Protein AF-A0A965M3B1-F1 (afdb_monomer_lite)

Radius of gyration: 18.96 Å; chains: 1; bounding box: 44×65×44 Å

Structure (mmCIF, N/CA/C/O backbone):
data_AF-A0A965M3B1-F1
#
_entry.id   AF-A0A965M3B1-F1
#
loop_
_atom_site.group_PDB
_atom_site.id
_atom_site.type_symbol
_atom_site.label_atom_id
_atom_site.label_alt_id
_atom_site.label_comp_id
_atom_site.label_asym_id
_atom_site.label_entity_id
_atom_site.label_seq_id
_atom_site.pdbx_PDB_ins_code
_atom_site.Cartn_x
_atom_site.Cartn_y
_atom_site.Cartn_z
_atom_site.occupancy
_atom_site.B_iso_or_equiv
_atom_site.auth_seq_id
_atom_site.auth_comp_id
_atom_site.auth_asym_id
_atom_site.auth_atom_id
_atom_site.pdbx_PDB_model_num
ATOM 1 N N . MET A 1 1 ? -18.177 -18.309 -3.357 1.00 73.00 1 MET A N 1
ATOM 2 C CA . MET A 1 1 ? -17.682 -17.399 -2.299 1.00 73.00 1 MET A CA 1
ATOM 3 C C . MET A 1 1 ? -17.137 -16.142 -2.959 1.00 73.00 1 MET A C 1
ATOM 5 O O . MET A 1 1 ? -16.632 -16.246 -4.071 1.00 73.00 1 MET A O 1
ATOM 9 N N . LYS A 1 2 ? -17.291 -14.975 -2.323 1.00 89.12 2 LYS A N 1
ATOM 10 C CA . LYS A 1 2 ? -16.741 -13.702 -2.815 1.00 89.12 2 LYS A CA 1
ATOM 11 C C . LYS A 1 2 ? -15.208 -13.755 -2.730 1.00 89.12 2 LYS A C 1
ATOM 13 O O . LYS A 1 2 ? -14.697 -14.238 -1.721 1.00 89.12 2 LYS A O 1
ATOM 18 N N . LYS A 1 3 ? -14.490 -13.307 -3.767 1.00 97.69 3 LYS A N 1
ATOM 19 C CA . LYS A 1 3 ? -13.018 -13.241 -3.725 1.00 97.69 3 LYS A CA 1
ATOM 20 C C . LYS A 1 3 ? -12.565 -12.195 -2.707 1.00 97.69 3 LYS A C 1
ATOM 22 O O . LYS A 1 3 ? -13.229 -11.167 -2.564 1.00 97.69 3 LYS A O 1
ATOM 27 N N . ARG A 1 4 ? -11.456 -12.454 -2.016 1.00 98.44 4 ARG A N 1
ATOM 28 C CA . ARG A 1 4 ? -10.913 -11.601 -0.948 1.00 98.44 4 ARG A CA 1
ATOM 29 C C . ARG A 1 4 ? -9.575 -10.997 -1.353 1.00 98.44 4 ARG A C 1
ATOM 31 O O . ARG A 1 4 ? -8.682 -11.719 -1.797 1.00 98.44 4 ARG A O 1
ATOM 38 N N . ALA A 1 5 ? -9.433 -9.690 -1.162 1.00 98.56 5 ALA A N 1
ATOM 39 C CA . ALA A 1 5 ? -8.190 -8.969 -1.392 1.00 98.56 5 ALA A CA 1
ATOM 40 C C . ALA A 1 5 ? -7.783 -8.133 -0.176 1.00 98.56 5 ALA A C 1
ATOM 42 O O . ALA A 1 5 ? -8.601 -7.425 0.403 1.00 98.56 5 ALA A O 1
ATOM 43 N N . VAL A 1 6 ? -6.500 -8.161 0.166 1.00 98.75 6 VAL A N 1
ATOM 44 C CA . VAL A 1 6 ? -5.874 -7.169 1.046 1.00 98.75 6 VAL A CA 1
ATOM 45 C C . VAL A 1 6 ? -5.111 -6.178 0.168 1.00 98.75 6 VAL A C 1
ATOM 47 O O . VAL A 1 6 ? -4.399 -6.592 -0.746 1.00 98.75 6 VAL A O 1
ATOM 50 N N . VAL A 1 7 ? -5.248 -4.877 0.408 1.00 98.69 7 VAL A 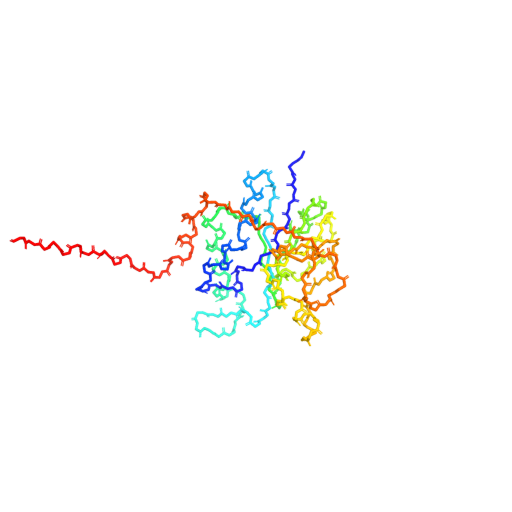N 1
ATOM 51 C CA . VAL A 1 7 ? -4.584 -3.840 -0.396 1.00 98.69 7 VAL A CA 1
ATOM 52 C C . VAL A 1 7 ? -3.785 -2.922 0.521 1.00 98.69 7 VAL A C 1
ATOM 54 O O . VAL A 1 7 ? -4.352 -2.165 1.304 1.00 98.69 7 VAL A O 1
ATOM 57 N N . GLY A 1 8 ? -2.461 -3.016 0.417 1.00 98.25 8 GLY A N 1
ATOM 58 C CA . GLY A 1 8 ? -1.500 -2.115 1.037 1.00 98.25 8 GLY A CA 1
ATOM 59 C C . GLY A 1 8 ? -1.491 -0.768 0.328 1.00 98.25 8 GLY A C 1
ATOM 60 O O . GLY A 1 8 ? -1.172 -0.723 -0.857 1.00 98.25 8 GLY A O 1
ATOM 61 N N . VAL A 1 9 ? -1.832 0.306 1.035 1.00 97.81 9 VAL A N 1
ATOM 62 C CA . VAL A 1 9 ? -1.962 1.669 0.498 1.00 97.81 9 VAL A CA 1
ATOM 63 C C . VAL A 1 9 ? -1.038 2.652 1.221 1.00 97.81 9 VAL A C 1
ATOM 65 O O . VAL A 1 9 ? -0.594 2.369 2.329 1.00 97.81 9 VAL A O 1
ATOM 68 N N . GLY A 1 10 ? -0.758 3.799 0.597 1.00 96.44 10 GLY A N 1
ATOM 69 C CA . GLY A 1 10 ? -0.057 4.933 1.205 1.00 96.44 10 GLY A CA 1
ATOM 70 C C . GLY A 1 10 ? -0.959 6.165 1.255 1.00 96.44 10 GLY A C 1
ATOM 71 O O . GLY A 1 10 ? -0.865 7.029 0.387 1.00 96.44 10 GLY A O 1
ATOM 72 N N . LEU A 1 11 ? -1.879 6.226 2.217 1.00 95.50 11 LEU A N 1
ATOM 73 C CA . LEU A 1 11 ? -2.864 7.300 2.381 1.00 95.50 11 LEU A CA 1
ATOM 74 C C . LEU A 1 11 ? -2.602 8.100 3.657 1.00 95.50 11 LEU A C 1
ATOM 76 O O . LEU A 1 11 ? -2.417 9.312 3.604 1.00 95.50 11 LEU A O 1
ATOM 80 N N . ALA A 1 12 ? -2.566 7.424 4.804 1.00 96.38 12 ALA A N 1
ATOM 81 C CA . ALA A 1 12 ? -2.365 8.038 6.108 1.00 96.38 12 ALA A CA 1
ATOM 82 C C . ALA A 1 12 ? -0.978 8.680 6.243 1.00 96.38 12 ALA A C 1
ATOM 84 O O . ALA A 1 12 ? -0.850 9.681 6.943 1.00 96.38 12 ALA A O 1
ATOM 85 N N . GLY A 1 13 ? 0.046 8.147 5.566 1.00 95.44 13 GLY A N 1
ATOM 86 C CA . GLY A 1 13 ? 1.401 8.711 5.542 1.00 95.44 13 GLY A CA 1
ATOM 87 C C . GLY A 1 13 ? 1.510 10.048 4.801 1.00 95.44 13 GLY A C 1
ATOM 88 O O . GLY A 1 13 ? 2.480 10.776 4.996 1.00 95.44 13 GLY A O 1
ATOM 89 N N . PHE A 1 14 ? 0.498 10.411 4.006 1.00 93.00 14 PHE A N 1
ATOM 90 C CA . PHE A 1 14 ? 0.448 11.661 3.245 1.00 93.00 14 PHE A CA 1
ATOM 91 C C . PHE A 1 14 ? -0.863 12.422 3.520 1.00 93.00 14 PHE A C 1
ATOM 93 O O . PHE A 1 14 ? -1.700 12.568 2.628 1.00 93.00 14 PHE A O 1
ATOM 100 N N . PRO A 1 15 ? -1.076 12.912 4.756 1.00 90.81 15 PRO A N 1
ATOM 101 C CA . PRO A 1 15 ? -2.369 13.452 5.183 1.00 90.81 15 PRO A CA 1
ATOM 102 C C . PRO A 1 15 ? -2.719 14.818 4.567 1.00 90.81 15 PRO A C 1
ATOM 104 O O . PRO A 1 15 ? -3.879 15.237 4.612 1.00 90.81 15 PRO A O 1
ATOM 107 N N . GLU A 1 16 ? -1.740 15.514 3.984 1.00 87.94 16 GLU A N 1
ATOM 108 C CA . GLU A 1 16 ? -1.870 16.879 3.473 1.00 87.94 16 GLU A CA 1
ATOM 109 C C . GLU A 1 16 ? -1.403 16.989 2.019 1.00 87.94 16 GLU A C 1
ATOM 111 O O . GLU A 1 16 ? -0.414 16.378 1.623 1.00 87.94 16 GLU A O 1
ATOM 116 N N . ASN A 1 17 ? -2.102 17.803 1.218 1.00 87.19 17 ASN A N 1
ATOM 117 C CA . ASN A 1 17 ? -1.729 18.162 -0.162 1.00 87.19 17 ASN A CA 1
ATOM 118 C C . ASN A 1 17 ? -1.425 16.975 -1.102 1.00 87.19 17 ASN A C 1
ATOM 120 O O . ASN A 1 17 ? -0.742 17.128 -2.113 1.00 87.19 17 ASN A O 1
ATOM 124 N N . ALA A 1 18 ? -1.981 15.799 -0.810 1.00 88.88 18 ALA A N 1
ATOM 125 C CA . ALA A 1 18 ? -1.622 14.539 -1.452 1.00 88.88 18 ALA A CA 1
ATOM 126 C C . ALA A 1 18 ? -2.700 14.005 -2.409 1.00 88.88 18 ALA A C 1
ATOM 128 O O . ALA A 1 18 ? -2.785 12.803 -2.628 1.00 88.88 18 ALA A O 1
ATOM 129 N N . ALA A 1 19 ? -3.531 14.869 -3.001 1.00 87.12 19 ALA A N 1
ATOM 130 C CA . ALA A 1 19 ? -4.707 14.443 -3.772 1.00 87.12 19 ALA A CA 1
ATOM 131 C C . ALA A 1 19 ? -4.386 13.435 -4.895 1.00 87.12 19 ALA A C 1
ATOM 133 O O . ALA A 1 19 ? -5.087 12.437 -5.058 1.00 87.12 19 ALA A O 1
ATOM 134 N N . GLY A 1 20 ? -3.305 13.677 -5.647 1.00 88.44 20 GLY A N 1
ATOM 135 C CA . GLY A 1 20 ? -2.849 12.765 -6.700 1.00 88.44 20 GLY A CA 1
ATOM 136 C C . GLY A 1 20 ? -2.358 11.426 -6.149 1.00 88.44 20 GLY A C 1
ATOM 137 O O . GLY A 1 20 ? -2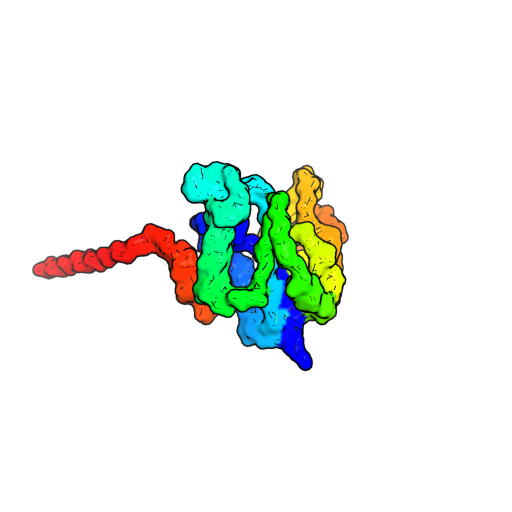.710 10.380 -6.688 1.00 88.44 20 GLY A O 1
ATOM 138 N N . ASN A 1 21 ? -1.620 11.460 -5.037 1.00 91.62 21 ASN A N 1
ATOM 139 C CA . ASN A 1 21 ? -1.162 10.267 -4.332 1.00 91.62 21 ASN A CA 1
ATOM 140 C C . ASN A 1 21 ? -2.358 9.453 -3.819 1.00 91.62 21 ASN A C 1
ATOM 142 O O . ASN A 1 21 ? -2.525 8.301 -4.208 1.00 91.62 21 ASN A O 1
ATOM 146 N N . SER A 1 22 ? -3.261 10.070 -3.047 1.00 91.19 22 SER A N 1
ATOM 147 C CA . SER A 1 22 ? -4.469 9.410 -2.543 1.00 91.19 22 SER A CA 1
ATOM 148 C C . SER A 1 22 ? -5.249 8.734 -3.669 1.00 91.19 22 SER A C 1
ATOM 150 O O . SER A 1 22 ? -5.724 7.610 -3.505 1.00 91.19 22 SER A O 1
ATOM 152 N N . TRP A 1 23 ? -5.329 9.381 -4.837 1.00 89.75 23 TRP A N 1
ATOM 153 C CA . TRP A 1 23 ? -6.015 8.814 -5.987 1.00 89.75 23 TRP A CA 1
ATOM 154 C C . TRP A 1 23 ? -5.293 7.628 -6.624 1.00 89.75 23 TRP A C 1
ATOM 156 O O . TRP A 1 23 ? -5.935 6.632 -6.960 1.00 89.75 23 TRP A O 1
ATOM 166 N N . ALA A 1 24 ? -3.971 7.695 -6.767 1.00 93.31 24 ALA A N 1
ATOM 167 C CA . ALA A 1 24 ? -3.179 6.596 -7.310 1.00 93.31 24 ALA A CA 1
ATOM 168 C C . ALA A 1 24 ? -3.349 5.303 -6.491 1.00 93.31 24 ALA A C 1
ATOM 170 O O . ALA A 1 24 ? -3.457 4.222 -7.070 1.00 93.31 24 ALA A O 1
ATOM 171 N N . PHE A 1 25 ? -3.448 5.413 -5.162 1.00 95.56 25 PHE A N 1
ATOM 172 C CA . PHE A 1 25 ? -3.634 4.265 -4.271 1.00 95.56 25 PHE A CA 1
ATOM 173 C C . PHE A 1 25 ? -5.089 3.788 -4.192 1.00 95.56 25 PHE A C 1
ATOM 175 O O . PHE A 1 25 ? -5.353 2.590 -4.320 1.00 95.56 25 PHE A O 1
ATOM 182 N N . 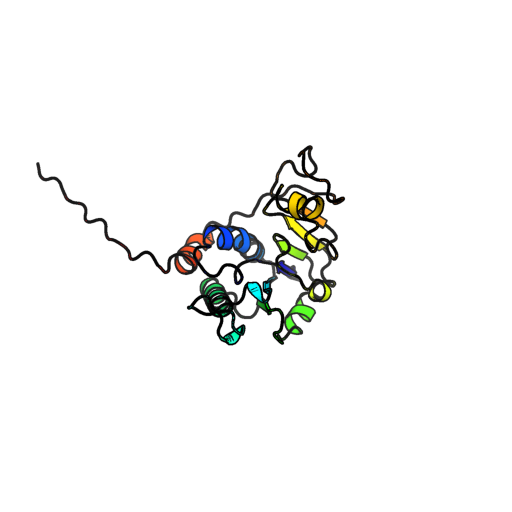LEU A 1 26 ? -6.052 4.699 -4.004 1.00 93.12 26 LEU A N 1
ATOM 183 C CA . LEU A 1 26 ? -7.439 4.315 -3.715 1.00 93.12 26 LEU A CA 1
ATOM 184 C C . LEU A 1 26 ? -8.127 3.550 -4.842 1.00 93.12 26 LEU A C 1
ATOM 186 O O . LEU A 1 26 ? -8.955 2.680 -4.569 1.00 93.12 26 LEU A O 1
ATOM 190 N N . GLN A 1 27 ? -7.777 3.834 -6.095 1.00 93.75 27 GLN A N 1
ATOM 191 C CA . GLN A 1 27 ? -8.406 3.193 -7.251 1.00 93.75 27 GLN A CA 1
ATOM 192 C C . GLN A 1 27 ? -8.223 1.673 -7.268 1.00 93.75 27 GLN A C 1
ATOM 194 O O . GLN A 1 27 ? -9.087 0.959 -7.767 1.00 93.75 27 GLN A O 1
ATOM 199 N N . TRP A 1 28 ? -7.149 1.149 -6.677 1.00 96.75 28 TRP A N 1
ATOM 200 C CA . TRP A 1 28 ? -6.944 -0.297 -6.573 1.00 96.75 28 TRP A CA 1
ATOM 201 C C . TRP A 1 28 ? -7.967 -0.962 -5.658 1.00 96.75 28 TRP A C 1
ATOM 203 O O . TRP A 1 28 ? -8.564 -1.970 -6.031 1.00 96.75 28 TRP A O 1
ATOM 213 N N . GLY A 1 29 ? -8.201 -0.382 -4.479 1.00 96.06 29 GLY A N 1
ATOM 214 C CA . GLY A 1 29 ? -9.212 -0.877 -3.549 1.00 96.06 29 GLY A CA 1
ATOM 215 C C . GLY A 1 29 ? -10.626 -0.690 -4.096 1.00 96.06 29 GLY A C 1
ATOM 216 O O . GLY A 1 29 ? -11.398 -1.648 -4.142 1.00 96.06 29 GLY A O 1
ATOM 217 N N . LEU A 1 30 ? -10.942 0.527 -4.555 1.00 94.31 30 LEU A N 1
ATOM 218 C CA . LEU A 1 30 ? -12.252 0.888 -5.110 1.00 94.31 30 LEU A CA 1
ATOM 219 C C . LEU A 1 30 ? -12.605 0.018 -6.319 1.00 94.31 30 LEU A C 1
ATOM 221 O O . LEU A 1 30 ? -13.658 -0.610 -6.320 1.00 94.31 30 LEU A O 1
ATOM 225 N N . GLY A 1 31 ? -11.696 -0.114 -7.286 1.00 95.00 31 GLY A N 1
ATOM 226 C CA . GLY A 1 31 ? -11.926 -0.921 -8.482 1.00 95.00 31 GLY A CA 1
ATOM 227 C C . GLY A 1 31 ? -12.156 -2.400 -8.170 1.00 95.00 31 GLY A C 1
ATOM 228 O O . GLY A 1 31 ? -13.043 -3.019 -8.751 1.00 95.00 31 GLY A O 1
ATOM 229 N N . LEU A 1 32 ? -11.423 -2.977 -7.211 1.00 96.19 32 LEU A N 1
ATOM 230 C CA . LEU A 1 32 ? -11.682 -4.350 -6.761 1.00 96.19 32 LEU A CA 1
ATOM 231 C C . LEU A 1 32 ? -13.057 -4.481 -6.091 1.00 96.19 32 LEU A C 1
ATOM 233 O O . LEU A 1 32 ? -13.771 -5.455 -6.349 1.00 96.19 32 LEU A O 1
ATOM 237 N N . ARG A 1 33 ? -13.450 -3.506 -5.262 1.00 94.25 33 ARG A N 1
ATOM 238 C CA . ARG A 1 33 ? -14.777 -3.481 -4.631 1.00 94.25 33 ARG A CA 1
ATOM 239 C C . ARG A 1 33 ? -15.890 -3.387 -5.677 1.00 94.25 33 ARG A C 1
ATOM 241 O O . ARG A 1 33 ? -16.850 -4.150 -5.578 1.00 94.25 33 ARG A O 1
ATOM 248 N N . ASP A 1 34 ? -15.727 -2.542 -6.692 1.00 93.88 34 ASP A N 1
ATOM 249 C CA . ASP A 1 34 ? -16.680 -2.375 -7.798 1.00 93.88 34 ASP A CA 1
ATOM 250 C C . ASP A 1 34 ? -16.799 -3.654 -8.647 1.00 93.88 34 ASP A C 1
ATOM 252 O O . ASP A 1 34 ? -17.884 -4.015 -9.097 1.00 93.88 34 ASP A O 1
ATOM 256 N N . LEU A 1 35 ? -15.706 -4.415 -8.782 1.00 94.94 35 LEU A N 1
ATOM 257 C CA . LEU A 1 35 ? -15.695 -5.753 -9.390 1.00 94.94 35 LEU A CA 1
ATOM 258 C C . LEU A 1 35 ? -16.273 -6.854 -8.479 1.00 94.94 35 LEU A C 1
ATOM 260 O O . LEU A 1 35 ? -16.235 -8.035 -8.831 1.00 94.94 35 LEU A O 1
ATOM 264 N N . GLY A 1 36 ? -16.784 -6.501 -7.299 1.00 96.00 36 GLY A N 1
ATOM 265 C CA . GLY A 1 36 ? -17.426 -7.434 -6.382 1.00 96.00 36 GLY A CA 1
ATOM 266 C C . GLY A 1 36 ? -16.460 -8.245 -5.519 1.00 96.00 36 GLY A C 1
ATOM 267 O O . GLY A 1 36 ? -16.834 -9.328 -5.074 1.00 96.00 36 GLY A O 1
ATOM 268 N N . TRP A 1 37 ? -15.249 -7.756 -5.237 1.00 97.69 37 TRP A N 1
ATOM 269 C CA . TRP A 1 37 ? -14.351 -8.354 -4.236 1.00 97.69 37 TRP A CA 1
ATOM 270 C C . TRP A 1 37 ? -14.682 -7.867 -2.817 1.00 97.69 37 TRP A C 1
ATOM 272 O O . TRP A 1 37 ? -15.265 -6.797 -2.625 1.00 97.69 37 TRP A O 1
ATOM 282 N N . ASP A 1 38 ? -14.395 -8.687 -1.804 1.00 97.38 38 ASP A N 1
ATOM 283 C CA . ASP A 1 38 ? -14.284 -8.219 -0.416 1.00 97.38 38 ASP A CA 1
ATOM 284 C C . ASP A 1 38 ? -12.857 -7.710 -0.220 1.00 97.38 38 ASP A C 1
ATOM 286 O O . ASP A 1 38 ? -11.903 -8.425 -0.530 1.00 97.38 38 ASP A O 1
ATOM 290 N N . VAL A 1 39 ? -12.707 -6.464 0.217 1.00 98.12 39 VAL A N 1
ATOM 291 C CA . VAL A 1 39 ? -11.429 -5.753 0.158 1.00 98.12 39 VAL A CA 1
ATOM 292 C C . VAL A 1 39 ? -11.108 -5.149 1.514 1.00 98.12 39 VAL A C 1
ATOM 294 O O . VAL A 1 39 ? -11.894 -4.366 2.045 1.00 98.12 39 VAL A O 1
ATOM 297 N N . TRP A 1 40 ? -9.927 -5.470 2.036 1.00 98.44 40 TRP A N 1
ATOM 298 C CA . TRP A 1 40 ? -9.390 -4.906 3.269 1.00 98.44 40 TRP A CA 1
ATOM 299 C C . TRP A 1 40 ? -8.230 -3.958 2.966 1.00 98.44 40 TRP A C 1
ATOM 301 O O . TRP A 1 40 ? -7.234 -4.373 2.371 1.00 98.44 40 TRP A O 1
ATOM 311 N N . LEU A 1 41 ? -8.338 -2.693 3.374 1.00 98.50 41 LEU A N 1
ATOM 312 C CA . LEU A 1 41 ? -7.269 -1.705 3.193 1.00 98.50 41 LEU A CA 1
ATOM 313 C C . LEU A 1 41 ? -6.280 -1.764 4.356 1.00 98.50 41 LEU A C 1
ATOM 315 O O . LEU A 1 41 ? -6.681 -1.794 5.516 1.00 98.50 41 LEU A O 1
ATOM 319 N N . VAL A 1 42 ? -4.984 -1.761 4.069 1.00 98.44 42 VAL A N 1
ATOM 320 C CA . VAL A 1 42 ? -3.952 -1.762 5.109 1.00 98.44 42 VAL A CA 1
ATOM 321 C C . VAL A 1 42 ? -2.861 -0.749 4.818 1.00 98.44 42 VAL A C 1
ATOM 323 O O . VAL A 1 42 ? -2.498 -0.529 3.670 1.00 98.44 42 VAL A O 1
ATOM 326 N N . GLU A 1 43 ? -2.298 -0.156 5.860 1.00 98.19 43 GLU A N 1
ATOM 327 C CA . GLU A 1 43 ? -1.145 0.741 5.759 1.00 98.19 43 GLU A CA 1
ATOM 328 C C . GLU A 1 43 ? -0.261 0.583 6.999 1.00 98.19 43 GLU A C 1
ATOM 330 O O . GLU A 1 43 ? -0.727 0.161 8.059 1.00 98.19 43 GLU A O 1
ATOM 335 N N . SER A 1 44 ? 1.038 0.850 6.866 1.00 97.56 44 SER A N 1
ATOM 336 C CA . SER A 1 44 ? 1.987 0.827 7.981 1.00 97.56 44 SER A CA 1
ATOM 337 C C . SER A 1 44 ? 2.772 2.131 8.018 1.00 97.56 44 SER A C 1
ATOM 339 O O . SER A 1 44 ? 3.546 2.396 7.103 1.00 97.56 44 SER A O 1
ATOM 341 N N . LEU A 1 45 ? 2.600 2.905 9.087 1.00 97.88 45 LEU A N 1
ATOM 342 C CA . LEU A 1 45 ? 3.338 4.141 9.324 1.00 97.88 45 LEU A CA 1
ATOM 343 C C . LEU A 1 45 ? 4.623 3.868 10.103 1.00 97.88 45 LEU A C 1
ATOM 345 O O . LEU A 1 45 ? 4.627 3.142 11.099 1.00 97.88 45 LEU A O 1
ATOM 349 N N . GLN A 1 46 ? 5.706 4.493 9.668 1.00 95.50 46 GLN A N 1
ATOM 350 C CA . GLN A 1 46 ? 6.942 4.633 10.425 1.00 95.50 46 GLN A CA 1
ATOM 351 C C . GLN A 1 46 ? 6.804 5.776 11.422 1.00 95.50 46 GLN A C 1
ATOM 353 O O . GLN A 1 46 ? 6.107 6.759 11.171 1.00 95.50 46 GLN A O 1
ATOM 358 N N . LYS A 1 47 ? 7.560 5.720 12.519 1.00 95.19 47 LYS A N 1
ATOM 359 C CA . LYS A 1 47 ? 7.494 6.751 13.566 1.00 95.19 47 LYS A CA 1
ATOM 360 C C . LYS A 1 47 ? 7.743 8.173 13.040 1.00 95.19 47 LYS A C 1
ATOM 362 O O . LYS A 1 47 ? 7.138 9.127 13.515 1.00 95.19 47 LYS A O 1
ATOM 367 N N . LYS A 1 48 ? 8.616 8.317 12.036 1.00 94.62 48 LYS A N 1
ATOM 368 C CA . LYS A 1 48 ? 8.951 9.609 11.407 1.00 94.62 48 LYS A CA 1
ATOM 369 C C . LYS A 1 48 ? 7.808 10.222 10.585 1.00 94.62 48 LYS A C 1
ATOM 371 O O . LYS A 1 48 ? 7.891 11.389 10.226 1.00 94.62 48 LYS A O 1
ATOM 376 N N . GLU A 1 49 ? 6.794 9.432 10.242 1.00 95.75 49 GLU A N 1
ATOM 377 C CA . GLU A 1 49 ? 5.649 9.849 9.427 1.00 95.75 49 GLU A CA 1
ATOM 378 C C . GLU A 1 49 ? 4.478 10.326 10.295 1.00 95.75 49 GLU A C 1
ATOM 380 O O . GLU A 1 49 ? 3.483 10.791 9.752 1.00 95.75 49 GLU A O 1
ATOM 385 N N . ILE A 1 50 ? 4.582 10.219 11.626 1.00 97.50 50 ILE A N 1
ATOM 386 C CA . ILE A 1 50 ? 3.493 10.489 12.569 1.00 97.50 50 ILE A CA 1
ATOM 387 C C . ILE A 1 50 ? 3.713 11.844 13.235 1.00 97.50 50 ILE A C 1
ATOM 389 O O . ILE A 1 50 ? 4.65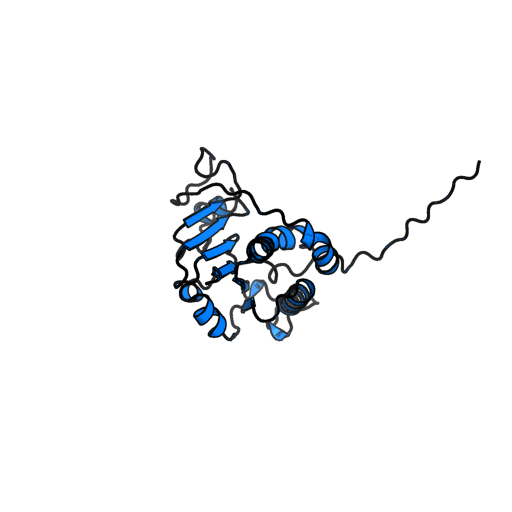3 12.027 14.012 1.00 97.50 50 ILE A O 1
ATOM 393 N N . PHE A 1 51 ? 2.826 12.796 12.952 1.00 97.06 51 PHE A N 1
ATOM 394 C CA . PHE A 1 51 ? 2.944 14.167 13.446 1.00 97.06 51 PHE A CA 1
ATOM 395 C C . PHE A 1 51 ? 1.592 14.774 13.825 1.00 97.06 51 PHE A C 1
ATOM 397 O O . PHE A 1 51 ? 0.535 14.368 13.342 1.00 97.06 51 PHE A O 1
ATOM 404 N N . ASN A 1 52 ? 1.633 15.745 14.735 1.00 96.88 52 ASN A N 1
ATOM 405 C CA . ASN A 1 52 ? 0.472 16.521 15.158 1.00 96.88 52 ASN A CA 1
ATOM 406 C C . ASN A 1 52 ? 0.213 17.688 14.172 1.00 96.88 52 ASN A C 1
ATOM 408 O O . ASN A 1 52 ? 1.020 17.922 13.269 1.00 96.88 52 ASN A O 1
ATOM 412 N N . PRO A 1 53 ? -0.867 18.477 14.339 1.00 95.19 53 PRO A N 1
ATOM 413 C CA . PRO A 1 53 ? -1.157 19.613 13.454 1.00 95.19 53 PRO A CA 1
ATOM 414 C C . PRO A 1 53 ? -0.092 20.722 13.434 1.00 95.19 53 PRO A C 1
ATOM 416 O O . PRO A 1 53 ? -0.088 21.549 12.530 1.00 95.19 53 PRO A O 1
ATOM 419 N N . ALA A 1 54 ? 0.802 20.764 14.427 1.00 95.69 54 ALA A N 1
ATOM 420 C CA . ALA A 1 54 ? 1.934 21.689 14.469 1.00 95.69 54 ALA A CA 1
ATOM 421 C C . ALA A 1 54 ? 3.192 21.126 13.773 1.00 95.69 54 ALA A C 1
ATOM 423 O O . ALA A 1 54 ? 4.247 21.757 13.819 1.00 95.69 54 ALA A O 1
ATOM 424 N N . GLY A 1 55 ? 3.106 19.940 13.156 1.00 94.62 55 GLY A N 1
ATOM 425 C CA . GLY A 1 55 ? 4.222 19.270 12.484 1.00 94.62 55 GLY A CA 1
ATOM 426 C C . GLY A 1 55 ? 5.228 18.615 13.436 1.00 94.62 55 GLY A C 1
ATOM 427 O O . GLY A 1 55 ? 6.343 18.299 13.026 1.00 94.62 55 GLY A O 1
ATOM 428 N N . GLN A 1 56 ? 4.873 18.426 14.710 1.00 96.69 56 GLN A N 1
ATOM 429 C CA . GLN A 1 56 ? 5.753 17.819 15.710 1.00 96.69 56 GLN A CA 1
ATOM 430 C C . GLN A 1 56 ? 5.490 16.310 15.824 1.00 96.69 56 GLN A C 1
ATOM 432 O O . GLN A 1 56 ? 4.324 15.908 15.763 1.00 96.69 56 GLN A O 1
ATOM 437 N N . PRO A 1 57 ? 6.524 15.473 16.049 1.00 96.94 57 PRO A N 1
ATOM 438 C CA . PRO A 1 57 ? 6.334 14.051 16.329 1.00 96.94 57 PRO A CA 1
ATOM 439 C C . PRO A 1 57 ? 5.380 13.826 17.511 1.00 96.94 57 PRO A C 1
ATOM 441 O O . PRO A 1 57 ? 5.502 14.498 18.535 1.00 96.94 57 PRO A O 1
ATOM 444 N N . CYS A 1 58 ? 4.452 12.878 17.385 1.00 97.00 58 CYS A N 1
ATOM 445 C CA . CYS A 1 58 ? 3.459 12.558 18.421 1.00 97.00 58 CYS A CA 1
ATOM 446 C C . CYS A 1 58 ? 3.057 11.072 18.385 1.00 97.00 58 CYS A C 1
ATOM 448 O O . CYS A 1 58 ? 3.553 10.319 17.545 1.00 97.00 58 CYS A O 1
ATOM 450 N N . GLY A 1 59 ? 2.185 10.647 19.305 1.00 96.88 59 GLY A N 1
ATOM 451 C CA . GLY A 1 59 ? 1.547 9.327 19.244 1.00 96.88 59 GLY A CA 1
ATOM 452 C C . GLY A 1 59 ? 0.454 9.271 18.173 1.00 96.88 59 GLY A C 1
ATOM 453 O O . GLY A 1 59 ? -0.107 10.298 17.781 1.00 96.88 59 GLY A O 1
ATOM 454 N N . LEU A 1 60 ? 0.103 8.071 17.705 1.00 97.69 60 LEU A N 1
ATOM 455 C CA . LEU A 1 60 ? -0.861 7.913 16.606 1.00 97.69 60 LEU A CA 1
ATOM 456 C C . LEU A 1 60 ? -2.233 8.525 16.932 1.00 97.69 60 LEU A C 1
ATOM 458 O O . LEU A 1 60 ? -2.873 9.097 16.048 1.00 97.69 60 LEU A O 1
ATOM 462 N N . SER A 1 61 ? -2.680 8.436 18.187 1.00 96.69 61 SER A N 1
ATOM 463 C CA . SER A 1 61 ? -3.979 8.960 18.635 1.00 96.69 61 SER A CA 1
ATOM 464 C C . SER A 1 61 ? -4.123 10.481 18.488 1.00 96.69 61 SER A C 1
ATOM 466 O O . SER A 1 61 ? -5.241 10.957 18.299 1.00 96.69 61 SER A O 1
ATOM 468 N N . GLU A 1 62 ? -3.015 11.224 18.532 1.00 96.56 62 GLU A N 1
ATOM 469 C CA . GLU A 1 62 ? -2.955 12.690 18.417 1.00 96.56 62 GLU A CA 1
ATOM 470 C C . GLU A 1 62 ? -2.591 13.158 16.996 1.00 96.56 62 GLU A C 1
ATOM 472 O O . GLU A 1 62 ? -2.570 14.358 16.709 1.00 96.56 62 GLU A O 1
ATOM 477 N N . SER A 1 63 ? -2.289 12.214 16.102 1.00 97.88 63 SER A N 1
ATOM 478 C CA . SER A 1 63 ? -1.719 12.507 14.790 1.00 97.88 63 SER A CA 1
ATOM 479 C C . SER A 1 63 ? -2.746 12.983 13.764 1.00 97.88 63 SER A C 1
ATOM 481 O O . SER A 1 63 ? -3.890 12.510 13.706 1.00 97.88 63 SER A O 1
ATOM 483 N N . VAL A 1 64 ? -2.303 13.858 12.857 1.00 97.19 64 VAL A N 1
ATOM 484 C CA . VAL A 1 64 ? -3.098 14.212 11.670 1.00 97.19 64 VAL A CA 1
ATOM 485 C C . VAL A 1 64 ? -3.266 13.017 10.730 1.00 97.19 64 VAL A C 1
ATOM 487 O O . VAL A 1 64 ? -4.266 12.938 10.020 1.00 97.19 64 VAL A O 1
ATOM 490 N N . ASN A 1 65 ? -2.343 12.052 10.768 1.00 97.44 65 ASN A N 1
ATOM 491 C CA . ASN A 1 65 ? -2.382 10.823 9.977 1.00 97.44 65 ASN A CA 1
ATOM 492 C C . ASN A 1 65 ? -3.618 9.976 10.307 1.00 97.44 65 ASN A C 1
ATOM 494 O O . ASN A 1 65 ? -4.377 9.605 9.409 1.00 97.44 65 ASN A O 1
ATOM 498 N N . LEU A 1 66 ? -3.865 9.706 11.597 1.00 97.31 66 LEU A N 1
ATOM 499 C CA . LEU A 1 66 ? -5.033 8.933 12.027 1.00 97.31 66 LEU A CA 1
ATOM 500 C C . LEU A 1 66 ? -6.339 9.686 11.746 1.00 97.31 66 LEU A C 1
ATOM 502 O O . LEU A 1 66 ? -7.324 9.075 11.321 1.00 97.31 66 LEU A O 1
ATOM 506 N N . ALA A 1 67 ? -6.356 11.004 11.970 1.00 96.12 67 ALA A N 1
ATOM 507 C CA . ALA A 1 67 ? -7.514 11.840 11.666 1.00 96.12 67 ALA A CA 1
ATOM 508 C C . ALA A 1 67 ? -7.850 11.807 10.164 1.00 96.12 67 ALA A C 1
ATOM 510 O O . ALA A 1 67 ? -9.010 11.608 9.793 1.00 96.12 67 ALA A O 1
ATOM 511 N N . HIS A 1 68 ? -6.832 11.928 9.307 1.00 94.56 68 HIS A N 1
ATOM 512 C CA . HIS A 1 68 ? -6.967 11.827 7.858 1.00 94.56 68 HIS A CA 1
ATOM 513 C C . HIS A 1 68 ? -7.481 10.448 7.432 1.00 94.56 68 HIS A C 1
ATOM 515 O O . HIS A 1 68 ? -8.472 10.369 6.709 1.00 94.56 68 HIS A O 1
ATOM 521 N N . TRP A 1 69 ? -6.869 9.369 7.929 1.00 95.81 69 TRP A N 1
ATOM 522 C CA . TRP A 1 69 ? -7.282 7.992 7.648 1.00 95.81 69 TRP A CA 1
ATOM 523 C C . TRP A 1 69 ? -8.761 7.756 7.964 1.00 95.81 69 TRP A C 1
ATOM 525 O O . TRP A 1 69 ? -9.514 7.282 7.116 1.00 95.81 69 TRP A O 1
ATOM 535 N N . LYS A 1 70 ? -9.213 8.155 9.161 1.00 95.19 70 LYS A N 1
ATOM 536 C CA . LYS A 1 70 ? -10.617 8.012 9.577 1.00 95.19 70 LYS A CA 1
ATOM 537 C C . LYS A 1 70 ? -11.568 8.816 8.693 1.00 95.19 70 LYS A C 1
ATOM 539 O O . LYS A 1 70 ? -12.587 8.280 8.263 1.00 95.19 70 LYS A O 1
ATOM 544 N N . LYS A 1 71 ? -11.235 10.080 8.402 1.00 92.12 71 LYS A N 1
ATOM 545 C CA . LYS A 1 71 ? -12.038 10.934 7.513 1.00 92.12 71 LYS A CA 1
ATOM 546 C C . LYS A 1 71 ? -12.160 10.310 6.124 1.00 92.12 71 LYS A C 1
ATOM 548 O O . LYS A 1 71 ? -13.250 10.275 5.562 1.00 92.12 71 LYS A O 1
ATOM 553 N N . LEU A 1 72 ? -11.045 9.823 5.588 1.00 91.88 72 LEU A N 1
ATOM 554 C CA . LEU A 1 72 ? -10.991 9.201 4.277 1.00 91.88 72 LEU A CA 1
ATOM 555 C C . LEU A 1 72 ? -11.901 7.977 4.228 1.00 91.88 72 LEU A C 1
ATOM 557 O O . LEU A 1 72 ? -12.772 7.939 3.367 1.00 91.88 72 LEU A O 1
ATOM 561 N N . LEU A 1 73 ? -11.745 7.024 5.158 1.00 94.00 73 LEU A N 1
ATOM 562 C CA . LEU A 1 73 ? -12.564 5.806 5.195 1.00 94.00 73 LEU A CA 1
ATOM 563 C C . LEU A 1 73 ? -14.059 6.119 5.296 1.00 94.00 73 LEU A C 1
ATOM 565 O O . LEU A 1 73 ? -14.855 5.450 4.644 1.00 94.00 73 LEU A O 1
ATOM 569 N N . HIS A 1 74 ? -14.424 7.147 6.063 1.00 92.19 74 HIS A N 1
ATOM 570 C CA . HIS A 1 74 ? -15.809 7.582 6.187 1.00 92.19 74 HIS A CA 1
ATOM 571 C C . HIS A 1 74 ? -16.389 8.100 4.861 1.00 92.19 74 HIS A C 1
ATOM 573 O O . HIS A 1 74 ? -17.463 7.680 4.438 1.00 92.19 74 HIS A O 1
ATOM 579 N N . GLU A 1 75 ? -15.662 8.967 4.153 1.00 88.56 75 GLU A N 1
ATOM 580 C CA . GLU A 1 75 ? -16.117 9.549 2.879 1.00 88.56 75 GLU A CA 1
ATOM 581 C C . GLU A 1 75 ? -16.306 8.503 1.766 1.00 88.56 75 GLU A C 1
ATOM 583 O O . GLU A 1 75 ? -17.154 8.682 0.890 1.00 88.56 75 GLU A O 1
ATOM 588 N N . ILE A 1 76 ? -15.541 7.403 1.793 1.00 89.38 76 ILE A N 1
ATOM 589 C CA . ILE A 1 76 ? -15.663 6.301 0.820 1.00 89.38 76 ILE A CA 1
ATOM 590 C C . ILE A 1 76 ? -16.510 5.114 1.324 1.00 89.38 76 ILE A C 1
ATOM 592 O O . ILE A 1 76 ? -16.613 4.099 0.617 1.00 89.38 76 ILE A O 1
ATOM 596 N N . GLY A 1 77 ? -17.097 5.221 2.524 1.00 90.56 77 GLY A N 1
ATOM 597 C CA . GLY A 1 77 ? -17.911 4.182 3.164 1.00 90.56 77 GLY A CA 1
ATOM 598 C C . GLY A 1 77 ? -17.154 2.865 3.348 1.00 90.56 77 GLY A C 1
ATOM 599 O O . GLY A 1 77 ? -17.533 1.844 2.767 1.00 90.56 77 GLY A O 1
ATOM 600 N N . TRP A 1 78 ? -16.016 2.908 4.043 1.00 93.06 78 TRP A N 1
ATOM 601 C CA . TRP A 1 78 ? -15.071 1.790 4.202 1.00 93.06 78 TRP A CA 1
ATOM 602 C C . TRP A 1 78 ? -14.778 1.449 5.665 1.00 93.06 78 TRP A C 1
ATOM 604 O O . TRP A 1 78 ? -13.714 0.929 6.015 1.00 93.06 78 TRP A O 1
ATOM 614 N N . GLU A 1 79 ? -15.714 1.762 6.549 1.00 85.88 79 GLU A N 1
ATOM 615 C CA . GLU A 1 79 ? -15.620 1.433 7.960 1.00 85.88 79 GLU A CA 1
ATOM 616 C C . GLU A 1 79 ? -15.601 -0.094 8.177 1.00 85.88 79 GLU A C 1
ATOM 618 O O . GLU A 1 79 ? -16.330 -0.851 7.538 1.00 85.88 79 GLU A O 1
ATOM 623 N N . GLY A 1 80 ? -14.735 -0.571 9.080 1.00 88.88 80 GLY A N 1
ATOM 624 C CA . GLY A 1 80 ? -14.653 -1.991 9.462 1.00 88.88 80 GLY A CA 1
ATOM 625 C C . GLY A 1 80 ? -13.912 -2.919 8.485 1.00 88.88 80 GLY A C 1
ATOM 626 O O . GLY A 1 80 ? -13.808 -4.117 8.743 1.00 88.88 80 GLY A O 1
ATOM 627 N N . ARG A 1 81 ? -13.372 -2.394 7.377 1.00 95.06 81 ARG A N 1
ATOM 628 C CA . ARG A 1 81 ? -12.561 -3.145 6.396 1.00 95.06 81 ARG A CA 1
ATOM 629 C C . ARG A 1 81 ? -11.206 -2.488 6.148 1.00 95.06 81 ARG A C 1
ATOM 631 O O . ARG A 1 81 ? -10.750 -2.369 5.008 1.00 95.06 81 ARG A O 1
ATOM 638 N N . ALA A 1 82 ? -10.585 -2.006 7.218 1.00 97.69 82 ALA A N 1
ATOM 639 C CA . ALA A 1 82 ? -9.336 -1.277 7.125 1.00 97.69 82 ALA A CA 1
ATOM 640 C C . ALA A 1 82 ? -8.512 -1.356 8.420 1.00 97.69 82 ALA A C 1
ATOM 642 O O . ALA A 1 82 ? -9.072 -1.295 9.512 1.00 97.69 82 ALA A O 1
ATOM 643 N N . THR A 1 83 ? -7.185 -1.429 8.300 1.00 98.00 83 THR A N 1
ATOM 644 C CA . THR A 1 83 ? -6.249 -1.438 9.437 1.00 98.00 83 THR A CA 1
ATOM 645 C C . THR A 1 83 ? -5.090 -0.484 9.179 1.00 98.00 83 THR A C 1
ATOM 647 O O . THR A 1 83 ? -4.366 -0.633 8.197 1.00 98.00 83 THR A O 1
ATOM 650 N N . LEU A 1 84 ? -4.884 0.469 10.088 1.00 98.12 84 LEU A N 1
ATOM 651 C CA . LEU A 1 84 ? -3.714 1.344 10.090 1.00 98.12 84 LEU A CA 1
ATOM 652 C C . LEU A 1 84 ? -2.758 0.887 11.188 1.00 98.12 84 LEU A C 1
ATOM 654 O O . LEU A 1 84 ? -3.094 0.962 12.368 1.00 98.12 84 LEU A O 1
ATOM 658 N N . LEU A 1 85 ? -1.580 0.412 10.797 1.00 98.06 85 LEU A N 1
ATOM 659 C CA . LEU A 1 85 ? -0.503 0.079 11.723 1.00 98.06 85 LEU A CA 1
ATOM 660 C C . LEU A 1 85 ? 0.433 1.273 11.867 1.00 98.06 85 LEU A C 1
ATOM 662 O O . LEU A 1 85 ? 0.631 2.032 10.919 1.00 98.06 85 LEU A O 1
ATOM 666 N N . ALA A 1 86 ? 1.047 1.404 13.034 1.00 97.75 86 ALA A N 1
ATOM 667 C CA . ALA A 1 86 ? 2.032 2.436 13.307 1.00 97.75 86 ALA A CA 1
ATOM 668 C C . ALA A 1 86 ? 3.163 1.870 14.164 1.00 97.75 86 ALA A C 1
ATOM 670 O O . ALA A 1 86 ? 2.937 1.121 15.113 1.00 97.75 86 ALA A O 1
ATOM 671 N N . GLU A 1 87 ? 4.394 2.212 13.809 1.00 95.31 87 GLU A N 1
ATOM 672 C CA . GLU A 1 87 ? 5.581 1.809 14.551 1.00 95.31 87 GLU A CA 1
ATOM 673 C C . GLU A 1 87 ? 5.560 2.373 15.980 1.00 95.31 87 GLU A C 1
ATOM 675 O O . GLU A 1 87 ? 5.478 3.583 16.185 1.00 95.31 87 GLU A O 1
ATOM 680 N N . GLY A 1 88 ? 5.676 1.488 16.972 1.00 93.69 88 GLY A N 1
ATOM 681 C CA . GLY A 1 88 ? 5.629 1.854 18.390 1.00 93.69 88 GLY A CA 1
ATOM 682 C C . GLY A 1 88 ? 4.223 1.892 18.994 1.00 93.69 88 GLY A C 1
ATOM 683 O O . GLY A 1 88 ? 4.102 2.123 20.193 1.00 93.69 88 GLY A O 1
ATOM 684 N N . GLU A 1 89 ? 3.183 1.615 18.206 1.00 95.56 89 GLU A N 1
ATOM 685 C CA . GLU A 1 89 ? 1.796 1.535 18.669 1.00 95.56 89 GLU A CA 1
ATOM 686 C C . GLU A 1 89 ? 1.328 0.078 18.754 1.00 95.56 89 GLU A C 1
ATOM 688 O O . GLU A 1 89 ? 1.693 -0.766 17.932 1.00 95.56 89 GLU A O 1
ATOM 693 N N . THR A 1 90 ? 0.483 -0.225 19.741 1.00 94.81 90 THR A N 1
ATOM 694 C CA . THR A 1 90 ? -0.181 -1.533 19.839 1.00 94.81 90 THR A CA 1
ATOM 695 C C . THR A 1 90 ? -1.550 -1.446 19.177 1.00 94.81 90 THR A C 1
ATOM 697 O O . THR A 1 90 ? -2.454 -0.798 19.700 1.00 94.81 90 THR A O 1
ATOM 700 N N . ILE A 1 91 ? -1.697 -2.099 18.025 1.00 95.38 91 ILE A N 1
ATOM 701 C CA . ILE A 1 91 ? -2.929 -2.119 17.228 1.00 95.38 91 ILE A CA 1
ATOM 702 C C . ILE A 1 91 ? -3.482 -3.548 17.195 1.00 95.38 91 ILE A C 1
ATOM 704 O O . ILE A 1 91 ? -2.722 -4.511 17.174 1.00 95.38 91 ILE A O 1
ATOM 708 N N . GLU A 1 92 ? -4.808 -3.683 17.212 1.00 95.19 92 GLU A N 1
ATOM 709 C CA . GLU A 1 92 ? -5.498 -4.969 17.071 1.00 95.19 92 GLU A CA 1
ATOM 710 C C . GLU A 1 92 ? -5.261 -5.538 15.654 1.00 95.19 92 GLU A C 1
ATOM 712 O O . GLU A 1 92 ? -5.460 -4.840 14.657 1.00 95.19 92 GLU A O 1
ATOM 717 N N . GLU A 1 93 ? -4.802 -6.789 15.564 1.00 96.38 93 GLU A N 1
ATOM 718 C CA . GLU A 1 93 ? -4.418 -7.443 14.301 1.00 96.38 93 GLU A CA 1
ATOM 719 C C . GLU A 1 93 ? -5.279 -8.671 13.963 1.00 96.38 93 GLU A C 1
ATOM 721 O O . GLU A 1 93 ? -5.161 -9.195 12.852 1.00 96.38 93 GLU A O 1
ATOM 726 N N . ARG A 1 94 ? -6.102 -9.174 14.894 1.00 96.12 94 ARG A N 1
ATOM 727 C CA . ARG A 1 94 ? -6.848 -10.432 14.758 1.00 96.12 94 ARG A CA 1
ATOM 728 C C . ARG A 1 94 ? -7.745 -10.403 13.536 1.00 96.12 94 ARG A C 1
ATOM 730 O O . ARG A 1 94 ? -7.644 -11.305 12.709 1.00 96.12 94 ARG A O 1
ATOM 737 N N . ASP A 1 95 ? -8.566 -9.368 13.392 1.00 96.69 95 ASP A N 1
ATOM 738 C CA . ASP A 1 95 ? -9.564 -9.346 12.323 1.00 96.69 95 ASP A CA 1
ATOM 739 C C . ASP A 1 95 ? -8.889 -9.274 10.934 1.00 96.69 95 ASP A C 1
ATOM 741 O O . ASP A 1 95 ? -9.322 -9.931 9.984 1.00 96.69 95 ASP A O 1
ATOM 745 N N . LEU A 1 96 ? -7.758 -8.562 10.827 1.00 97.88 96 LEU A N 1
ATOM 746 C CA . LEU A 1 96 ? -6.928 -8.550 9.618 1.00 97.88 96 LEU A CA 1
ATOM 747 C C . LEU A 1 96 ? -6.303 -9.925 9.347 1.00 97.88 96 LEU A C 1
ATOM 749 O O . LEU A 1 96 ? -6.343 -10.395 8.210 1.00 97.88 96 LEU A O 1
ATOM 753 N N . ARG A 1 97 ? -5.727 -10.581 10.364 1.00 97.50 97 ARG A N 1
ATOM 754 C CA . ARG A 1 97 ? -5.121 -11.916 10.217 1.00 97.50 97 ARG A CA 1
ATOM 755 C C . ARG A 1 97 ? -6.156 -12.941 9.759 1.00 97.50 97 ARG A C 1
ATOM 757 O O . ARG A 1 97 ? -5.895 -13.690 8.819 1.00 97.50 97 ARG A O 1
ATOM 764 N N . GLU A 1 98 ? -7.332 -12.950 10.381 1.00 96.94 98 GLU A N 1
ATOM 765 C CA . GLU A 1 98 ? -8.445 -13.827 10.005 1.00 96.94 98 GLU A CA 1
ATOM 766 C C . GLU A 1 98 ? -8.910 -13.561 8.571 1.00 96.94 98 GLU A C 1
ATOM 768 O O . GLU A 1 98 ? -9.108 -14.497 7.791 1.00 96.94 98 GLU A O 1
ATOM 773 N N . PHE A 1 99 ? -9.026 -12.289 8.184 1.00 97.62 99 PHE A N 1
ATOM 774 C CA . PHE A 1 99 ? -9.413 -11.920 6.829 1.00 97.62 99 PHE A CA 1
ATOM 775 C C . PHE A 1 99 ? -8.375 -12.350 5.784 1.00 97.62 99 PHE A C 1
ATOM 777 O O . PHE A 1 99 ? -8.736 -12.919 4.747 1.00 97.62 99 PHE A O 1
ATOM 784 N N . ALA A 1 100 ? -7.096 -12.082 6.054 1.00 97.81 100 ALA A N 1
ATOM 785 C CA . ALA A 1 100 ? -5.985 -12.385 5.160 1.00 97.81 100 ALA A CA 1
ATOM 786 C C . ALA A 1 100 ? -5.740 -13.895 5.021 1.00 97.81 100 ALA A C 1
ATOM 788 O O . ALA A 1 100 ? -5.208 -14.344 4.001 1.00 97.81 100 ALA A O 1
ATOM 789 N N . GLN A 1 101 ? -6.159 -14.691 6.010 1.00 96.81 101 GLN A N 1
ATOM 790 C CA . GLN A 1 101 ? -6.057 -16.140 5.958 1.00 96.81 101 GLN A CA 1
ATOM 791 C C . GLN A 1 101 ? -6.924 -16.712 4.824 1.00 96.81 101 GLN A C 1
ATOM 793 O O . GLN A 1 101 ? -8.161 -16.701 4.850 1.00 96.81 101 GLN A O 1
ATOM 798 N N . GLY A 1 102 ? -6.253 -17.231 3.793 1.00 93.69 102 GLY A N 1
ATOM 799 C CA . GLY A 1 102 ? -6.887 -17.749 2.584 1.00 93.69 102 GLY A CA 1
ATOM 800 C C . GLY A 1 102 ? -7.440 -16.663 1.658 1.00 93.69 102 GLY A C 1
ATOM 801 O O . GLY A 1 102 ? -8.319 -16.965 0.847 1.00 93.69 102 GLY A O 1
ATOM 802 N N . ALA A 1 103 ? -7.004 -15.406 1.797 1.00 98.25 103 ALA A N 1
ATOM 803 C CA . ALA A 1 103 ? -7.324 -14.376 0.817 1.00 98.25 103 ALA A CA 1
ATOM 804 C C . ALA A 1 103 ? -6.744 -14.751 -0.557 1.00 98.25 103 ALA A C 1
ATOM 806 O O . ALA A 1 103 ? -5.658 -15.324 -0.658 1.00 98.25 103 ALA A O 1
ATOM 807 N N . ASP A 1 104 ? -7.455 -14.425 -1.633 1.00 98.62 104 ASP A N 1
ATOM 808 C CA . ASP A 1 104 ? -7.002 -14.732 -2.991 1.00 98.62 104 ASP A CA 1
ATOM 809 C C . ASP A 1 104 ? -5.807 -13.852 -3.386 1.00 98.62 104 ASP A C 1
ATOM 811 O O . ASP A 1 104 ? -4.914 -14.278 -4.127 1.00 98.62 104 ASP A O 1
ATOM 815 N N . LEU A 1 105 ? -5.796 -12.614 -2.881 1.00 98.44 105 LEU A N 1
ATOM 816 C CA . LEU A 1 105 ? -4.887 -11.569 -3.320 1.00 98.44 105 LEU A CA 1
ATOM 817 C C . LEU A 1 105 ? -4.431 -10.669 -2.165 1.00 98.44 105 LEU A C 1
ATOM 819 O O . LEU A 1 105 ? -5.220 -10.238 -1.332 1.00 98.44 105 LEU A O 1
ATOM 823 N N . PHE A 1 106 ? -3.156 -10.319 -2.174 1.00 98.69 106 PHE A N 1
ATOM 824 C CA . PHE A 1 106 ? -2.585 -9.194 -1.457 1.00 98.69 106 PHE A CA 1
ATOM 825 C C . PHE A 1 106 ? -1.853 -8.315 -2.473 1.00 98.69 106 PHE A C 1
ATOM 827 O O . PHE A 1 106 ? -0.940 -8.794 -3.144 1.00 98.69 106 PHE A O 1
ATOM 834 N N . LEU A 1 107 ? -2.263 -7.054 -2.603 1.00 98.69 107 LEU A N 1
ATOM 835 C CA . LEU A 1 107 ? -1.589 -6.047 -3.423 1.00 98.69 107 LEU A CA 1
ATOM 836 C C . LEU A 1 107 ? -0.867 -5.068 -2.506 1.00 98.69 107 LEU A C 1
ATOM 838 O O . LEU A 1 107 ? -1.518 -4.283 -1.828 1.00 98.69 107 LEU A O 1
ATOM 842 N N . ASN A 1 108 ? 0.460 -5.089 -2.488 1.00 98.50 108 ASN A N 1
ATOM 843 C CA . ASN A 1 108 ? 1.251 -4.110 -1.754 1.00 98.50 108 ASN A CA 1
ATOM 844 C C . ASN A 1 108 ? 1.695 -3.002 -2.704 1.00 98.50 108 ASN A C 1
ATOM 846 O O . ASN A 1 108 ? 2.670 -3.162 -3.442 1.00 98.50 108 ASN A O 1
ATOM 850 N N . LEU A 1 109 ? 0.954 -1.900 -2.722 1.00 98.12 109 LEU A N 1
ATOM 851 C CA . LEU A 1 109 ? 1.236 -0.779 -3.608 1.00 98.12 109 LEU A CA 1
ATOM 852 C C . LEU A 1 109 ? 2.459 -0.024 -3.074 1.00 98.12 109 LEU A C 1
ATOM 854 O O . LEU A 1 109 ? 2.486 0.335 -1.897 1.00 98.12 109 LEU A O 1
ATOM 858 N N . SER A 1 110 ? 3.495 0.123 -3.902 1.00 95.44 110 SER A N 1
ATOM 859 C CA . SER A 1 110 ? 4.822 0.689 -3.587 1.00 95.44 110 SER A CA 1
ATOM 860 C C . SER A 1 110 ? 5.411 0.228 -2.239 1.00 95.44 110 SER A C 1
ATOM 862 O O . SER A 1 110 ? 6.206 0.914 -1.597 1.00 95.44 110 SER A O 1
ATOM 864 N N . GLY A 1 111 ? 5.032 -0.971 -1.781 1.00 95.25 111 GLY A N 1
ATOM 865 C CA . GLY A 1 111 ? 5.509 -1.550 -0.530 1.00 95.25 111 GLY A CA 1
ATOM 866 C C . GLY A 1 111 ? 5.055 -0.832 0.743 1.00 95.25 111 GLY A C 1
ATOM 867 O O . GLY A 1 111 ? 5.745 -0.982 1.752 1.00 95.25 111 GLY A O 1
ATOM 868 N N . HIS A 1 112 ? 3.973 -0.045 0.736 1.00 95.38 112 HIS A N 1
ATOM 869 C CA . HIS A 1 112 ? 3.541 0.742 1.904 1.00 95.38 112 HIS A CA 1
ATOM 870 C C . HIS A 1 112 ? 3.112 -0.101 3.113 1.00 95.38 112 HIS A C 1
ATOM 872 O O . HIS A 1 112 ? 3.209 0.357 4.250 1.00 95.38 112 HIS A O 1
ATOM 878 N N . PHE A 1 113 ? 2.721 -1.360 2.913 1.00 96.75 113 PHE A N 1
ATOM 879 C CA . PHE A 1 113 ? 2.483 -2.277 4.022 1.00 96.75 113 PHE A CA 1
ATOM 880 C C . PHE A 1 113 ? 3.765 -3.031 4.397 1.00 96.75 113 PHE A C 1
ATOM 882 O O . PHE A 1 113 ? 4.385 -3.677 3.544 1.00 96.75 113 PHE A O 1
ATOM 889 N N . LYS A 1 114 ? 4.169 -2.957 5.673 1.00 94.75 114 LYS A N 1
ATOM 890 C CA . LYS A 1 114 ? 5.479 -3.436 6.169 1.00 94.75 114 LYS A CA 1
ATOM 891 C C . LYS A 1 114 ? 5.403 -4.682 7.058 1.00 94.75 114 LYS A C 1
ATOM 893 O O . LYS A 1 114 ? 6.419 -5.110 7.593 1.00 94.75 114 LYS A O 1
ATOM 898 N N . ARG A 1 115 ? 4.216 -5.275 7.212 1.00 95.12 115 ARG A N 1
ATOM 899 C CA . ARG A 1 115 ? 3.962 -6.425 8.097 1.00 95.12 115 ARG A CA 1
ATOM 900 C C . ARG A 1 115 ? 3.543 -7.669 7.309 1.00 95.12 115 ARG A C 1
ATOM 902 O O . ARG A 1 115 ? 2.390 -8.094 7.381 1.00 95.12 115 ARG A O 1
ATOM 909 N N . PRO A 1 116 ? 4.458 -8.261 6.511 1.00 93.25 116 PRO A N 1
ATOM 910 C CA . PRO A 1 116 ? 4.133 -9.409 5.670 1.00 93.25 116 PRO A CA 1
ATOM 911 C C . PRO A 1 116 ? 3.631 -10.610 6.478 1.00 93.25 116 PRO A C 1
ATOM 913 O O . PRO A 1 116 ? 2.857 -11.393 5.940 1.00 93.25 116 PRO A O 1
ATOM 916 N N . ASP A 1 117 ? 4.004 -10.733 7.759 1.00 95.56 117 ASP A N 1
ATOM 917 C CA . ASP A 1 117 ? 3.513 -11.758 8.692 1.00 95.56 117 ASP A CA 1
ATOM 918 C C . ASP A 1 117 ? 1.982 -11.759 8.860 1.00 95.56 117 ASP A C 1
ATOM 920 O O . ASP A 1 117 ? 1.405 -12.799 9.169 1.00 95.56 117 ASP A O 1
ATOM 924 N N . LEU A 1 118 ? 1.316 -10.626 8.612 1.00 97.50 118 LEU A N 1
ATOM 925 C CA . LEU A 1 118 ? -0.145 -10.492 8.695 1.00 97.50 118 LEU A CA 1
ATOM 926 C C . LEU A 1 118 ? -0.874 -10.988 7.453 1.00 97.50 118 LEU A C 1
ATOM 928 O O . LEU A 1 118 ? -2.077 -11.219 7.499 1.00 97.50 118 LEU A O 1
ATOM 932 N N . VAL A 1 119 ? -0.156 -11.144 6.342 1.00 97.31 119 VAL A N 1
ATOM 933 C CA . VAL A 1 119 ? -0.736 -11.409 5.020 1.00 97.31 119 VAL A CA 1
ATOM 934 C C . VAL A 1 119 ? -0.125 -12.632 4.335 1.00 97.31 119 VAL A C 1
ATOM 936 O O . VAL A 1 119 ? -0.403 -12.890 3.166 1.00 97.31 119 VAL A O 1
ATOM 939 N N . GLN A 1 120 ? 0.679 -13.430 5.049 1.00 96.06 120 GLN A N 1
ATOM 940 C CA . GLN A 1 120 ? 1.302 -14.643 4.494 1.00 96.06 120 GLN A CA 1
ATOM 941 C C . GLN A 1 120 ? 0.273 -15.672 4.010 1.00 96.06 120 GLN A C 1
ATOM 943 O O . GLN A 1 120 ? 0.552 -16.408 3.065 1.00 96.06 120 GLN A O 1
ATOM 948 N N . GLY A 1 121 ? -0.917 -15.688 4.621 1.00 96.19 121 GLY A N 1
ATOM 949 C CA . GLY A 1 121 ? -2.028 -16.561 4.244 1.00 96.19 121 GLY A CA 1
ATOM 950 C C . GLY A 1 121 ? -2.689 -16.224 2.902 1.00 96.19 121 GLY A C 1
ATOM 951 O O . GLY A 1 121 ? -3.497 -17.023 2.428 1.00 96.19 121 GLY A O 1
ATOM 952 N N . ALA A 1 122 ? -2.362 -15.084 2.279 1.00 98.19 122 ALA A N 1
ATOM 953 C CA . ALA A 1 122 ? -2.873 -14.728 0.959 1.00 98.19 122 ALA A CA 1
ATOM 954 C C . ALA A 1 122 ? -2.170 -15.537 -0.144 1.00 98.19 122 ALA A C 1
ATOM 956 O O . ALA A 1 122 ? -0.941 -15.651 -0.147 1.00 98.19 122 ALA A O 1
ATOM 957 N N . ALA A 1 123 ? -2.930 -16.070 -1.103 1.00 97.31 123 ALA A N 1
ATOM 958 C CA . ALA A 1 123 ? -2.411 -16.949 -2.154 1.00 97.31 123 ALA A CA 1
ATOM 959 C C . ALA A 1 123 ? -1.448 -16.217 -3.109 1.00 97.31 123 ALA A C 1
ATOM 961 O O . ALA A 1 123 ? -0.307 -16.644 -3.316 1.00 97.31 123 ALA A O 1
ATOM 962 N N . SER A 1 124 ? -1.890 -15.083 -3.657 1.00 98.06 124 SER A N 1
ATOM 963 C CA . SER A 1 124 ? -1.058 -14.197 -4.479 1.00 98.06 124 SER A CA 1
ATOM 964 C C . SER A 1 124 ? -0.647 -12.976 -3.667 1.00 98.06 124 SER A C 1
ATOM 966 O O . SER A 1 124 ? -1.506 -12.207 -3.256 1.00 98.06 124 SER A O 1
ATOM 968 N N . ARG A 1 125 ? 0.653 -12.774 -3.446 1.00 98.50 125 ARG A N 1
ATOM 969 C CA . ARG A 1 125 ? 1.216 -11.630 -2.712 1.00 98.50 125 ARG A CA 1
ATOM 970 C C . ARG A 1 125 ? 2.044 -10.814 -3.684 1.00 98.50 125 ARG A C 1
ATOM 972 O O . ARG A 1 125 ? 3.189 -11.150 -3.980 1.00 98.50 125 ARG A O 1
ATOM 979 N N . VAL A 1 126 ? 1.422 -9.782 -4.228 1.00 98.62 126 VAL A N 1
ATOM 980 C CA . VAL A 1 126 ? 1.943 -8.999 -5.339 1.00 98.62 126 VAL A CA 1
ATOM 981 C C . VAL A 1 126 ? 2.517 -7.694 -4.813 1.00 98.62 126 VAL A C 1
ATOM 983 O O . VAL A 1 126 ? 1.801 -6.909 -4.195 1.00 98.62 126 VAL A O 1
ATOM 986 N N . TYR A 1 127 ? 3.791 -7.438 -5.089 1.00 98.56 127 TYR A N 1
ATOM 987 C CA . TYR A 1 127 ? 4.341 -6.092 -4.981 1.00 98.56 127 TYR A CA 1
ATOM 988 C C . TYR A 1 127 ? 3.970 -5.327 -6.250 1.00 98.56 127 TYR A C 1
ATOM 990 O O . TYR A 1 127 ? 4.308 -5.777 -7.347 1.00 98.56 127 TYR A O 1
ATOM 998 N N . VAL A 1 128 ? 3.280 -4.196 -6.122 1.00 98.50 128 VAL A N 1
ATOM 999 C CA . VAL A 1 128 ? 2.916 -3.353 -7.266 1.00 98.50 128 VAL A CA 1
ATOM 1000 C C . VAL A 1 128 ? 3.717 -2.063 -7.191 1.00 98.50 128 VAL A C 1
ATOM 1002 O O . VAL A 1 128 ? 3.477 -1.227 -6.330 1.00 98.50 128 VAL A O 1
ATOM 1005 N N . ASP A 1 129 ? 4.672 -1.908 -8.093 1.00 97.75 129 ASP A N 1
ATOM 1006 C CA . ASP A 1 129 ? 5.507 -0.719 -8.203 1.00 97.75 129 ASP A CA 1
ATOM 1007 C C . ASP A 1 129 ? 4.750 0.394 -8.937 1.00 97.75 129 ASP A C 1
ATOM 1009 O O . ASP A 1 129 ? 4.505 0.289 -10.146 1.00 97.75 129 ASP A O 1
ATOM 1013 N N . LEU A 1 130 ? 4.351 1.434 -8.198 1.00 97.12 130 LEU A N 1
ATOM 1014 C CA . LEU A 1 130 ? 3.714 2.624 -8.768 1.00 97.12 130 LEU A CA 1
ATOM 1015 C C . LEU A 1 130 ? 4.738 3.682 -9.211 1.00 97.12 130 LEU A C 1
ATOM 1017 O O . LEU A 1 130 ? 4.370 4.590 -9.951 1.00 97.12 130 LEU A O 1
ATOM 1021 N N . ASP A 1 131 ? 6.011 3.513 -8.839 1.00 95.00 131 ASP A N 1
ATOM 1022 C CA . ASP A 1 131 ? 7.096 4.471 -9.068 1.00 95.00 131 ASP A CA 1
ATOM 1023 C C . ASP A 1 131 ? 8.299 3.785 -9.747 1.00 95.00 131 ASP A C 1
ATOM 1025 O O . ASP A 1 131 ? 9.403 3.720 -9.182 1.00 95.00 131 ASP A O 1
ATOM 1029 N N . PRO A 1 13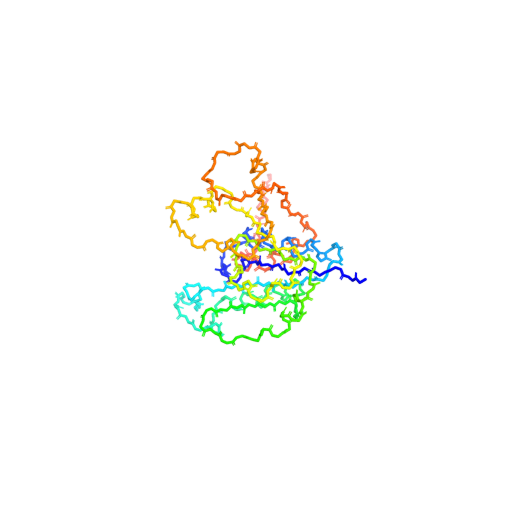2 ? 8.111 3.243 -10.970 1.00 95.19 132 PRO A N 1
ATOM 1030 C CA . PRO A 1 132 ? 9.182 2.573 -11.693 1.00 95.19 132 PRO A CA 1
ATOM 1031 C C . PRO A 1 132 ? 10.378 3.501 -11.887 1.00 95.19 132 PRO A C 1
ATOM 1033 O O . PRO A 1 132 ? 10.254 4.722 -11.970 1.00 95.19 132 PRO A O 1
ATOM 1036 N N . VAL A 1 133 ? 11.554 2.897 -12.005 1.00 95.94 133 VAL A N 1
ATOM 1037 C CA . VAL A 1 133 ? 12.880 3.517 -11.894 1.00 95.94 133 VAL A CA 1
ATOM 1038 C C . VAL A 1 133 ? 13.246 3.872 -10.448 1.00 95.94 133 VAL A C 1
ATOM 1040 O O . VAL A 1 133 ? 14.301 3.431 -9.985 1.00 95.94 133 VAL A O 1
ATOM 1043 N N . PHE A 1 134 ? 12.403 4.598 -9.705 1.00 96.62 134 PHE A N 1
ATOM 1044 C CA . PHE A 1 134 ? 12.712 4.994 -8.322 1.00 96.62 134 PHE A CA 1
ATOM 1045 C C . PHE A 1 134 ? 12.804 3.792 -7.389 1.00 96.62 134 PHE A C 1
ATOM 1047 O O . PHE A 1 134 ? 13.810 3.642 -6.694 1.00 96.62 134 PHE A O 1
ATOM 1054 N N . THR A 1 135 ? 11.829 2.883 -7.443 1.00 96.62 135 THR A N 1
ATOM 1055 C CA . THR A 1 135 ? 11.850 1.634 -6.667 1.00 96.62 135 THR A CA 1
ATOM 1056 C C . THR A 1 135 ? 13.139 0.838 -6.881 1.00 96.62 135 THR A C 1
ATOM 1058 O O . THR A 1 135 ? 13.732 0.316 -5.933 1.00 96.62 135 THR A O 1
ATOM 1061 N N . GLN A 1 136 ? 13.614 0.767 -8.125 1.00 97.38 136 GLN A N 1
ATOM 1062 C CA . GLN A 1 136 ? 14.821 0.025 -8.480 1.00 97.38 136 GLN A CA 1
ATOM 1063 C C . GLN A 1 136 ? 16.094 0.750 -8.023 1.00 97.38 136 GLN A C 1
ATOM 1065 O O . GLN A 1 136 ? 17.002 0.108 -7.490 1.00 97.38 136 GLN A O 1
ATOM 1070 N N . ILE A 1 137 ? 16.155 2.078 -8.169 1.00 97.88 137 ILE A N 1
ATOM 1071 C CA . ILE A 1 137 ? 17.261 2.901 -7.660 1.00 97.88 137 ILE A CA 1
ATOM 1072 C C . ILE A 1 137 ? 17.347 2.795 -6.134 1.00 97.88 137 ILE A C 1
ATOM 1074 O O . ILE A 1 137 ? 18.424 2.519 -5.603 1.00 97.88 137 ILE A O 1
ATOM 1078 N N . TRP A 1 138 ? 16.233 2.945 -5.416 1.00 97.56 138 TRP A N 1
ATOM 1079 C CA . TRP A 1 138 ? 16.210 2.800 -3.961 1.00 97.56 138 TRP A CA 1
ATOM 1080 C C . TRP A 1 138 ? 16.688 1.421 -3.522 1.00 97.56 138 TRP A C 1
ATOM 1082 O O . TRP A 1 138 ? 17.540 1.332 -2.641 1.00 97.56 138 TRP A O 1
ATOM 1092 N N . ALA A 1 139 ? 16.233 0.355 -4.183 1.00 96.94 139 ALA A N 1
ATOM 1093 C CA . ALA A 1 139 ? 16.665 -1.001 -3.865 1.00 96.94 139 ALA A CA 1
ATOM 1094 C C . ALA A 1 139 ? 18.159 -1.251 -4.127 1.00 96.94 139 ALA A C 1
ATOM 1096 O O . ALA A 1 139 ? 18.827 -1.891 -3.317 1.00 96.94 139 ALA A O 1
ATOM 1097 N N . LYS A 1 140 ? 18.686 -0.815 -5.278 1.00 97.25 140 LYS A N 1
ATOM 1098 C CA . LYS A 1 140 ? 20.005 -1.264 -5.763 1.00 97.25 140 LYS A CA 1
ATOM 1099 C C . LYS A 1 140 ? 21.125 -0.260 -5.569 1.00 97.25 140 LYS A C 1
ATOM 1101 O O . LYS A 1 140 ? 22.261 -0.683 -5.387 1.00 97.25 140 LYS A O 1
ATOM 1106 N N . VAL A 1 141 ? 20.815 1.030 -5.608 1.00 97.38 141 VAL A N 1
ATOM 1107 C CA . VAL A 1 141 ? 21.796 2.109 -5.442 1.00 97.38 141 VAL A CA 1
ATOM 1108 C C . VAL A 1 141 ? 21.840 2.546 -3.985 1.00 97.38 141 VAL A C 1
ATOM 1110 O O . VAL A 1 141 ? 22.906 2.550 -3.382 1.00 97.38 141 VAL A O 1
ATOM 1113 N N . TYR A 1 142 ? 20.679 2.849 -3.397 1.00 97.44 142 TYR A N 1
ATOM 1114 C CA . TYR A 1 142 ? 20.596 3.296 -2.001 1.00 97.44 142 TYR A CA 1
ATOM 1115 C C . TYR A 1 142 ? 20.457 2.155 -0.991 1.00 97.44 142 TYR A C 1
ATOM 1117 O O . TYR A 1 142 ? 20.415 2.419 0.208 1.00 97.44 142 TYR A O 1
ATOM 1125 N N . GLN A 1 143 ? 20.348 0.904 -1.456 1.00 95.81 143 GLN A N 1
ATOM 1126 C CA . GLN A 1 143 ? 20.185 -0.287 -0.610 1.00 95.81 143 GLN A CA 1
ATOM 1127 C C . GLN A 1 143 ? 19.046 -0.147 0.414 1.00 95.81 143 GLN A C 1
ATOM 1129 O O . GLN A 1 143 ? 19.089 -0.698 1.514 1.00 95.81 143 GLN A O 1
ATOM 1134 N N . SER A 1 144 ? 18.016 0.617 0.052 1.00 94.56 144 SER A N 1
ATOM 1135 C CA . SER A 1 144 ? 16.865 0.863 0.905 1.00 94.56 144 SER A CA 1
ATOM 1136 C C . SER A 1 144 ? 16.038 -0.417 1.040 1.00 94.56 144 SER A C 1
ATOM 1138 O O . SER A 1 144 ? 15.840 -1.135 0.052 1.00 94.56 144 SER A O 1
ATOM 1140 N N . PRO A 1 145 ? 15.517 -0.722 2.240 1.00 91.88 145 PRO A N 1
ATOM 1141 C CA . PRO A 1 145 ? 14.689 -1.899 2.454 1.00 91.88 145 PRO A CA 1
ATOM 1142 C C . PRO A 1 145 ? 13.320 -1.715 1.782 1.00 91.88 145 PRO A C 1
ATOM 1144 O O . PRO A 1 145 ? 12.363 -1.230 2.384 1.00 91.88 145 PRO A O 1
ATOM 1147 N N . MET A 1 146 ? 13.213 -2.144 0.522 1.00 93.25 146 MET A N 1
ATOM 1148 C CA . MET A 1 146 ? 11.988 -2.010 -0.280 1.00 93.25 146 MET A CA 1
ATOM 1149 C C . MET A 1 146 ? 10.885 -3.011 0.082 1.00 93.25 146 MET A C 1
ATOM 1151 O O . MET A 1 146 ? 9.802 -2.953 -0.490 1.00 93.25 146 MET A O 1
ATOM 1155 N N . ASN A 1 147 ? 11.129 -3.910 1.044 1.00 91.56 147 ASN A N 1
ATOM 1156 C CA . ASN A 1 147 ? 10.179 -4.938 1.479 1.00 91.56 147 ASN A CA 1
ATOM 1157 C C . ASN A 1 147 ? 9.741 -5.896 0.348 1.00 91.56 147 ASN A C 1
ATOM 1159 O O . ASN A 1 147 ? 8.583 -6.289 0.263 1.00 91.56 147 ASN A O 1
ATOM 1163 N N . PHE A 1 148 ? 10.659 -6.277 -0.549 1.00 96.12 148 PHE A N 1
ATOM 1164 C CA . PHE A 1 148 ? 10.354 -7.264 -1.595 1.00 96.12 148 PHE A CA 1
ATOM 1165 C C . PHE A 1 148 ? 10.113 -8.665 -1.022 1.00 96.12 148 PHE A C 1
ATOM 1167 O O . PHE A 1 148 ? 9.257 -9.400 -1.518 1.00 96.12 148 PHE A O 1
ATOM 1174 N N . ALA A 1 149 ? 10.816 -9.016 0.057 1.00 92.88 149 ALA A N 1
ATOM 1175 C CA . ALA A 1 149 ? 10.614 -10.272 0.765 1.00 92.88 149 ALA A CA 1
ATOM 1176 C C . ALA A 1 149 ? 9.149 -10.423 1.220 1.00 92.88 149 ALA A C 1
ATOM 1178 O O . ALA A 1 149 ? 8.513 -9.468 1.656 1.00 92.88 149 ALA A O 1
ATOM 1179 N N . GLY A 1 150 ? 8.602 -11.633 1.095 1.00 91.94 150 GLY A N 1
ATOM 1180 C CA . GLY A 1 150 ? 7.198 -11.924 1.409 1.00 91.94 150 GLY A CA 1
ATOM 1181 C C . GLY A 1 150 ? 6.240 -11.828 0.215 1.00 91.94 150 GLY A C 1
ATOM 1182 O O . GLY A 1 150 ? 5.136 -12.370 0.296 1.00 91.94 150 GLY A O 1
ATOM 1183 N N . HIS A 1 151 ? 6.666 -11.250 -0.911 1.00 98.06 151 HIS A N 1
ATOM 1184 C CA . HIS A 1 151 ? 5.907 -11.234 -2.166 1.00 98.06 151 HIS A CA 1
ATOM 1185 C C . HIS A 1 151 ? 6.331 -12.395 -3.076 1.00 98.06 151 HIS A C 1
ATOM 1187 O O . HIS A 1 151 ? 7.486 -12.816 -3.070 1.00 98.06 151 HIS A O 1
ATOM 1193 N N . ASN A 1 152 ? 5.389 -12.931 -3.852 1.00 97.50 152 ASN A N 1
ATOM 1194 C CA . ASN A 1 152 ? 5.624 -14.004 -4.826 1.00 97.50 152 ASN A CA 1
ATOM 1195 C C . ASN A 1 152 ? 5.326 -13.582 -6.276 1.00 97.50 152 ASN A C 1
ATOM 1197 O O . ASN A 1 152 ? 5.505 -14.376 -7.198 1.00 97.50 152 ASN A O 1
ATOM 1201 N N . ALA A 1 153 ? 4.908 -12.334 -6.490 1.00 98.12 153 ALA A N 1
ATOM 1202 C CA . ALA A 1 153 ? 4.733 -11.731 -7.804 1.00 98.12 153 ALA A CA 1
ATOM 1203 C C . ALA A 1 153 ? 5.074 -10.235 -7.758 1.00 98.12 153 ALA A C 1
ATOM 1205 O O . ALA A 1 153 ? 4.919 -9.584 -6.725 1.00 98.12 153 ALA A O 1
ATOM 1206 N N . PHE A 1 154 ? 5.529 -9.698 -8.890 1.00 98.50 154 PHE A N 1
ATOM 1207 C CA . PHE A 1 154 ? 6.023 -8.327 -9.004 1.00 98.50 154 PHE A CA 1
ATOM 1208 C C . PHE A 1 154 ? 5.418 -7.674 -10.238 1.00 98.50 154 PHE A C 1
ATOM 1210 O O . PHE A 1 154 ? 5.680 -8.100 -11.366 1.00 98.50 154 PHE A O 1
ATOM 1217 N N . TRP A 1 155 ? 4.574 -6.671 -10.026 1.00 98.38 155 TRP A N 1
ATOM 1218 C CA . TRP A 1 155 ? 3.941 -5.890 -11.083 1.00 98.38 155 TRP A CA 1
ATOM 1219 C C . TRP A 1 155 ? 4.439 -4.451 -11.044 1.00 98.38 155 TRP A C 1
ATOM 1221 O O . TRP A 1 155 ? 4.858 -3.970 -9.998 1.00 98.38 155 TRP A O 1
ATOM 1231 N N . SER A 1 156 ? 4.400 -3.758 -12.176 1.00 98.12 156 SER A N 1
ATOM 1232 C CA . SER A 1 156 ? 4.768 -2.346 -12.250 1.00 98.12 156 SER A CA 1
ATOM 1233 C C . SER A 1 156 ? 3.868 -1.600 -13.222 1.00 98.12 156 SER A C 1
ATOM 1235 O O . SER A 1 156 ? 3.519 -2.134 -14.276 1.00 98.12 156 SER A O 1
ATOM 1237 N N . VAL A 1 157 ? 3.532 -0.351 -12.899 1.00 97.56 157 VAL A N 1
ATOM 1238 C CA . VAL A 1 157 ? 2.854 0.553 -13.846 1.00 97.56 157 VAL A CA 1
ATOM 1239 C C . VAL A 1 157 ? 3.779 1.005 -14.981 1.00 97.56 157 VAL A C 1
ATOM 1241 O O . VAL A 1 157 ? 3.321 1.521 -16.000 1.00 97.56 157 VAL A O 1
ATOM 1244 N N . GLY A 1 158 ? 5.089 0.769 -14.847 1.00 96.62 158 GLY A N 1
ATOM 1245 C CA . GLY A 1 158 ? 6.057 0.950 -15.919 1.00 96.62 158 GLY A CA 1
ATOM 1246 C C . GLY A 1 158 ? 5.853 -0.096 -17.009 1.00 96.62 158 GLY A C 1
ATOM 1247 O O . GLY A 1 158 ? 6.302 -1.232 -16.885 1.00 96.62 158 GLY A O 1
ATOM 1248 N N . LEU A 1 159 ? 5.212 0.285 -18.114 1.00 96.19 159 LEU A N 1
ATOM 1249 C CA . LEU A 1 159 ? 4.807 -0.658 -19.168 1.00 96.19 159 LEU A CA 1
ATOM 1250 C C . LEU A 1 159 ? 5.976 -1.357 -19.886 1.00 96.19 159 LEU A C 1
ATOM 1252 O O . LEU A 1 159 ? 5.783 -2.411 -20.496 1.00 96.19 159 LEU A O 1
ATOM 1256 N N . SER A 1 160 ? 7.184 -0.799 -19.778 1.00 96.06 160 SER A N 1
ATOM 1257 C CA . SER A 1 160 ? 8.426 -1.373 -20.312 1.00 96.06 160 SER A CA 1
ATOM 1258 C C . SER A 1 160 ? 9.161 -2.283 -19.315 1.00 96.06 160 SER A C 1
ATOM 1260 O O . SER A 1 160 ? 10.160 -2.911 -19.677 1.00 96.06 160 SER A O 1
ATOM 1262 N N . MET A 1 161 ? 8.700 -2.373 -18.063 1.00 95.81 161 MET A N 1
ATOM 1263 C CA . MET A 1 161 ? 9.309 -3.224 -17.036 1.00 95.81 161 MET A CA 1
ATOM 1264 C C . MET A 1 161 ? 9.172 -4.699 -17.419 1.00 95.81 161 MET A C 1
ATOM 1266 O O . MET A 1 161 ? 8.095 -5.159 -17.795 1.00 95.81 161 MET A O 1
ATOM 1270 N N . GLY A 1 162 ? 10.292 -5.427 -17.386 1.00 89.44 162 GLY A N 1
ATOM 1271 C CA . GLY A 1 162 ? 10.368 -6.801 -17.901 1.00 89.44 162 GLY A CA 1
ATOM 1272 C C . GLY A 1 162 ? 10.250 -6.915 -19.429 1.00 89.44 162 GLY A C 1
ATOM 1273 O O . GLY A 1 162 ? 10.173 -8.023 -19.952 1.00 89.44 162 GLY A O 1
ATOM 1274 N N . ARG A 1 163 ? 10.234 -5.787 -20.156 1.00 93.56 163 ARG A N 1
ATOM 1275 C CA . ARG A 1 163 ? 10.112 -5.702 -21.625 1.00 93.56 163 ARG A CA 1
ATOM 1276 C C . ARG A 1 163 ? 11.202 -4.834 -22.272 1.00 93.56 163 ARG A C 1
ATOM 1278 O O . ARG A 1 163 ? 10.990 -4.278 -23.343 1.00 93.56 163 ARG A O 1
ATOM 1285 N N . GLY A 1 164 ? 12.359 -4.705 -21.621 1.00 92.00 164 GLY A N 1
ATOM 1286 C CA . GLY A 1 164 ? 13.518 -3.970 -22.149 1.00 92.00 164 GLY A CA 1
ATOM 1287 C C . GLY A 1 164 ? 13.777 -2.595 -21.527 1.00 92.00 164 GLY A C 1
ATOM 1288 O O . GLY A 1 164 ? 14.661 -1.886 -21.999 1.00 92.00 164 GLY A O 1
ATOM 1289 N N . ALA A 1 165 ? 13.053 -2.202 -20.470 1.00 93.69 165 ALA A N 1
ATOM 1290 C CA . ALA A 1 165 ? 13.436 -1.036 -19.671 1.00 93.69 165 ALA A CA 1
ATOM 1291 C C . ALA A 1 165 ? 14.872 -1.174 -19.130 1.00 93.69 165 ALA A C 1
ATOM 1293 O O . ALA A 1 165 ? 15.239 -2.219 -18.592 1.00 93.69 165 ALA A O 1
ATOM 1294 N N . VAL A 1 166 ? 15.659 -0.100 -19.232 1.00 94.94 166 VAL A N 1
ATOM 1295 C CA . VAL A 1 166 ? 17.011 -0.020 -18.664 1.00 94.94 166 VAL A CA 1
ATOM 1296 C C . VAL A 1 166 ? 16.914 0.603 -17.274 1.00 94.94 166 VAL A C 1
ATOM 1298 O O . VAL A 1 166 ? 16.858 1.821 -17.127 1.00 94.94 166 VAL A O 1
ATOM 1301 N N . VAL A 1 167 ? 16.849 -0.247 -16.251 1.00 95.56 167 VAL A N 1
ATOM 1302 C CA . VAL A 1 167 ? 16.765 0.133 -14.832 1.00 95.56 167 VAL A CA 1
ATOM 1303 C C . VAL A 1 167 ? 17.676 -0.771 -13.999 1.00 95.56 167 VAL A C 1
ATOM 1305 O O . VAL A 1 167 ? 18.021 -1.860 -14.466 1.00 95.56 167 VAL A O 1
ATOM 1308 N N . PRO A 1 168 ? 18.072 -0.373 -12.775 1.00 96.62 168 PRO A N 1
ATOM 1309 C CA . PRO A 1 168 ? 18.823 -1.261 -11.897 1.00 96.62 168 PRO A CA 1
ATOM 1310 C C . PRO A 1 168 ? 18.091 -2.592 -11.677 1.00 96.62 168 PRO A C 1
ATOM 1312 O O . PRO A 1 168 ? 16.927 -2.616 -11.278 1.00 96.62 168 PRO A O 1
ATOM 1315 N N . ASP A 1 169 ? 18.777 -3.706 -11.927 1.00 94.88 169 ASP A N 1
ATOM 1316 C CA . ASP A 1 169 ? 18.169 -5.029 -11.806 1.00 94.88 169 ASP A CA 1
ATOM 1317 C C . ASP A 1 169 ? 17.970 -5.414 -10.334 1.00 94.88 169 ASP A C 1
ATOM 1319 O O . ASP A 1 169 ? 18.925 -5.585 -9.563 1.00 94.88 169 ASP A O 1
ATOM 1323 N N . THR A 1 170 ? 16.704 -5.553 -9.937 1.00 95.69 170 THR A N 1
ATOM 1324 C CA . THR A 1 170 ? 16.325 -5.989 -8.592 1.00 95.69 170 THR A CA 1
ATOM 1325 C C . THR A 1 170 ? 16.270 -7.506 -8.444 1.00 95.69 170 THR A C 1
ATOM 1327 O O . THR A 1 170 ? 16.074 -7.967 -7.325 1.00 95.69 170 THR A O 1
ATOM 1330 N N . GLY A 1 171 ? 16.451 -8.278 -9.520 1.00 95.19 171 GLY A N 1
ATOM 1331 C CA . GLY A 1 171 ? 16.363 -9.741 -9.518 1.00 95.19 171 GLY A CA 1
ATOM 1332 C C . GLY A 1 171 ? 14.930 -10.282 -9.517 1.00 95.19 171 GLY A C 1
ATOM 1333 O O . GLY A 1 171 ? 14.722 -11.467 -9.267 1.00 95.19 171 GLY A O 1
ATOM 1334 N N . HIS A 1 172 ? 13.932 -9.431 -9.779 1.00 96.62 172 HIS A N 1
ATOM 1335 C CA . HIS A 1 172 ? 12.516 -9.805 -9.771 1.00 96.62 172 HIS A CA 1
ATOM 1336 C C . HIS A 1 172 ? 11.928 -9.801 -11.185 1.00 96.62 172 HIS A C 1
ATOM 1338 O O . HIS A 1 172 ? 12.208 -8.917 -11.995 1.00 96.62 172 HIS A O 1
ATOM 1344 N N . ALA A 1 173 ? 11.057 -10.772 -11.470 1.00 96.38 173 ALA A N 1
ATOM 1345 C CA . ALA A 1 173 ? 10.360 -10.890 -12.749 1.00 96.38 173 ALA A CA 1
ATOM 1346 C C . ALA A 1 173 ? 9.186 -9.897 -12.840 1.00 96.38 173 ALA A C 1
ATOM 1348 O O . ALA A 1 173 ? 8.023 -10.269 -12.656 1.00 96.38 173 ALA A O 1
ATOM 1349 N N . TRP A 1 174 ? 9.502 -8.629 -13.105 1.00 97.75 174 TRP A N 1
ATOM 1350 C CA . TRP A 1 174 ? 8.514 -7.560 -13.240 1.00 97.75 174 TRP A CA 1
ATOM 1351 C C . TRP A 1 174 ? 7.578 -7.793 -14.427 1.00 97.75 174 TRP A C 1
ATOM 1353 O O . TRP A 1 174 ? 8.025 -8.015 -15.553 1.00 97.75 174 TRP A O 1
ATOM 1363 N N . LYS A 1 175 ? 6.269 -7.699 -14.180 1.00 97.31 175 LYS A N 1
ATOM 1364 C CA . LYS A 1 175 ? 5.234 -7.703 -15.220 1.00 97.31 175 LYS A CA 1
ATOM 1365 C C . LYS A 1 175 ? 4.564 -6.332 -15.292 1.00 97.31 175 LYS A C 1
ATOM 1367 O O . LYS A 1 175 ? 4.222 -5.780 -14.248 1.00 97.31 175 LYS A O 1
ATOM 1372 N N . PRO A 1 176 ? 4.327 -5.780 -16.486 1.00 97.44 176 PRO A N 1
ATOM 1373 C CA . PRO A 1 176 ? 3.622 -4.517 -16.592 1.00 97.44 176 PRO A CA 1
ATOM 1374 C C . PRO A 1 176 ? 2.135 -4.695 -16.278 1.00 97.44 176 PRO A C 1
ATOM 1376 O O . PRO A 1 176 ? 1.530 -5.711 -16.631 1.00 97.44 176 PRO A O 1
ATOM 1379 N N . VAL A 1 177 ? 1.548 -3.681 -15.655 1.00 96.88 177 VAL A N 1
ATOM 1380 C CA . VAL A 1 177 ? 0.117 -3.577 -15.363 1.00 96.88 177 VAL A CA 1
ATOM 1381 C C . VAL A 1 177 ? -0.341 -2.144 -15.622 1.00 96.88 177 VAL A C 1
ATOM 1383 O O . VAL A 1 177 ? 0.431 -1.205 -15.464 1.00 96.88 177 VAL A O 1
ATOM 1386 N N . LEU A 1 178 ? -1.590 -1.960 -16.044 1.00 95.69 178 LEU A N 1
ATOM 1387 C CA . LEU A 1 178 ? -2.186 -0.628 -16.133 1.00 95.69 178 LEU A CA 1
ATOM 1388 C C . LEU A 1 178 ? -2.798 -0.262 -14.775 1.00 95.69 178 LEU A C 1
ATOM 1390 O O . LEU A 1 178 ? -3.453 -1.121 -14.176 1.00 95.69 178 LEU A O 1
ATOM 1394 N N . PRO A 1 179 ? -2.621 0.976 -14.281 1.00 92.19 179 PRO A N 1
ATOM 1395 C CA . PRO A 1 179 ? -3.328 1.410 -13.087 1.00 92.19 179 PRO A CA 1
ATOM 1396 C C . PRO A 1 179 ? -4.846 1.413 -13.351 1.00 92.19 179 PRO A C 1
ATOM 1398 O O . PRO A 1 179 ? -5.274 1.769 -14.455 1.00 92.19 179 PRO A O 1
ATOM 1401 N N . PRO A 1 180 ? -5.673 1.017 -12.370 1.00 92.75 180 PRO A N 1
ATOM 1402 C CA . PRO A 1 180 ? -7.122 1.112 -12.491 1.00 92.75 180 PRO A CA 1
ATOM 1403 C C . PRO A 1 180 ? -7.563 2.576 -12.604 1.00 92.75 180 PRO A C 1
ATOM 1405 O O . PRO A 1 180 ? -6.938 3.462 -12.021 1.00 92.75 180 PRO A O 1
ATOM 1408 N N . VAL A 1 181 ? -8.655 2.809 -13.339 1.00 89.12 181 VAL A N 1
ATOM 1409 C CA . VAL A 1 181 ? -9.282 4.129 -13.494 1.00 89.12 181 VAL A CA 1
ATOM 1410 C C . VAL A 1 181 ? -10.736 4.058 -13.033 1.00 89.12 181 VAL A C 1
ATOM 1412 O O . VAL A 1 181 ? -11.587 3.541 -13.753 1.00 89.12 181 VAL A O 1
ATOM 1415 N N . CYS A 1 182 ? -11.031 4.568 -11.836 1.00 87.88 182 CYS A N 1
ATOM 1416 C CA . CYS A 1 182 ? -12.345 4.413 -11.188 1.00 87.88 182 CYS A CA 1
ATOM 1417 C C . CYS A 1 182 ? -13.166 5.716 -11.213 1.00 87.88 182 CYS A C 1
ATOM 1419 O O . CYS A 1 182 ? -13.409 6.324 -10.176 1.00 87.88 182 CYS A O 1
ATOM 1421 N N . VAL A 1 183 ? -13.577 6.179 -12.397 1.00 81.75 183 VAL A N 1
ATOM 1422 C CA . VAL A 1 183 ? -14.161 7.527 -12.602 1.00 81.75 183 VAL A CA 1
ATOM 1423 C C . VAL A 1 183 ? -15.361 7.836 -11.691 1.00 81.75 183 VAL A C 1
ATOM 1425 O O . VAL A 1 183 ? -15.500 8.976 -11.245 1.00 81.75 183 VAL A O 1
ATOM 1428 N N . ASP A 1 184 ? -16.169 6.832 -11.351 1.00 84.38 184 ASP A N 1
ATOM 1429 C CA . ASP A 1 184 ? -17.397 6.988 -10.557 1.00 84.38 184 ASP A CA 1
ATOM 1430 C C . ASP A 1 184 ? -17.154 7.477 -9.117 1.00 84.38 184 ASP A C 1
ATOM 1432 O O . ASP A 1 184 ? -18.050 8.034 -8.486 1.00 84.38 184 ASP A O 1
ATOM 1436 N N . HIS A 1 185 ? -15.927 7.351 -8.597 1.00 80.88 185 HIS A N 1
ATOM 1437 C CA . HIS A 1 185 ? -15.594 7.768 -7.226 1.00 80.88 185 HIS A CA 1
ATOM 1438 C C . HIS A 1 185 ? -15.047 9.197 -7.122 1.00 80.88 185 HIS A C 1
ATOM 1440 O O . HIS A 1 185 ? -14.751 9.657 -6.017 1.00 80.88 185 HIS A O 1
ATOM 1446 N N . ARG A 1 186 ? -14.934 9.930 -8.241 1.00 74.75 186 ARG A N 1
ATOM 1447 C CA . ARG A 1 186 ? -14.294 11.260 -8.318 1.00 74.75 186 ARG A CA 1
ATOM 1448 C C . ARG A 1 186 ? -14.819 12.263 -7.281 1.00 74.75 186 ARG A C 1
ATOM 1450 O O . ARG A 1 186 ? -14.027 12.995 -6.686 1.00 74.75 186 ARG A O 1
ATOM 1457 N N . ASP A 1 187 ? -16.127 12.289 -7.038 1.00 76.62 187 ASP A N 1
ATOM 1458 C CA . ASP A 1 187 ? -16.765 13.274 -6.152 1.00 76.62 187 ASP A CA 1
ATOM 1459 C C . ASP A 1 187 ? -16.488 13.029 -4.662 1.00 76.62 187 ASP A C 1
ATOM 1461 O O . ASP A 1 187 ? -16.400 13.981 -3.880 1.00 76.62 187 ASP A O 1
ATOM 1465 N N . ALA A 1 188 ? -16.325 11.769 -4.246 1.00 72.50 188 ALA A N 1
ATOM 1466 C CA . ALA A 1 188 ? -15.875 11.450 -2.891 1.00 72.50 188 ALA A CA 1
ATOM 1467 C C . ALA A 1 188 ? -14.462 12.008 -2.654 1.00 72.50 188 ALA A C 1
ATOM 1469 O O . ALA A 1 188 ? -14.187 12.613 -1.620 1.00 72.50 188 ALA A O 1
ATOM 1470 N N . LEU A 1 189 ? -13.582 11.934 -3.654 1.00 67.69 189 LEU A N 1
ATOM 1471 C CA . LEU A 1 189 ? -12.211 12.440 -3.517 1.00 67.69 189 LEU A CA 1
ATOM 1472 C C . LEU A 1 189 ? -12.122 13.952 -3.502 1.00 67.69 189 LEU A C 1
ATOM 1474 O O . LEU A 1 189 ? -11.314 14.495 -2.758 1.00 67.69 189 LEU A O 1
ATOM 1478 N N . VAL A 1 190 ? -12.948 14.652 -4.282 1.00 73.12 190 VAL A N 1
ATOM 1479 C CA . VAL A 1 190 ? -12.994 16.120 -4.204 1.00 73.12 190 VAL A CA 1
ATOM 1480 C C . VAL A 1 190 ? -13.352 16.565 -2.782 1.00 73.12 190 VAL A C 1
ATOM 1482 O O . VAL A 1 190 ? -12.816 17.563 -2.310 1.00 73.12 190 VAL A O 1
ATOM 1485 N N . ARG A 1 191 ? -14.187 15.811 -2.059 1.00 74.31 191 ARG A N 1
ATOM 1486 C CA . ARG A 1 191 ? -14.504 16.092 -0.649 1.00 74.31 191 ARG A CA 1
ATOM 1487 C C . ARG A 1 191 ? -13.355 15.751 0.303 1.00 74.31 191 ARG A C 1
ATOM 1489 O O . ARG A 1 191 ? -13.032 16.550 1.186 1.00 74.31 191 ARG A O 1
ATOM 1496 N N . ILE A 1 192 ? -12.689 14.616 0.084 1.00 69.81 192 ILE A N 1
ATOM 1497 C CA . ILE A 1 192 ? -11.537 14.172 0.886 1.00 69.81 192 ILE A CA 1
ATOM 1498 C C . ILE A 1 192 ? -10.361 15.148 0.741 1.00 69.81 192 ILE A C 1
ATOM 1500 O O . ILE A 1 192 ? -9.827 15.621 1.746 1.00 69.81 192 ILE A O 1
ATOM 1504 N N . CYS A 1 193 ? -10.005 15.492 -0.498 1.00 65.06 193 CYS A N 1
ATOM 1505 C CA . CYS A 1 193 ? -8.805 16.247 -0.860 1.00 65.06 193 CYS A CA 1
ATOM 1506 C C . CYS A 1 193 ? -9.032 17.762 -1.014 1.00 65.06 193 CYS A C 1
ATOM 1508 O O . CYS A 1 193 ? -8.074 18.528 -0.978 1.00 65.06 193 CYS A O 1
ATOM 1510 N N . GLY A 1 194 ? -10.273 18.214 -1.215 1.00 58.12 194 GLY A N 1
ATOM 1511 C CA . GLY A 1 194 ? -10.609 19.613 -1.520 1.00 58.12 194 GLY A CA 1
ATOM 1512 C C . GLY A 1 194 ? -10.880 20.505 -0.306 1.00 58.12 194 GLY A C 1
ATOM 1513 O O . GLY A 1 194 ? -11.291 21.655 -0.480 1.00 58.12 194 GLY A O 1
ATOM 1514 N N . GLY A 1 195 ? -10.661 20.011 0.916 1.00 50.91 195 GLY A N 1
ATOM 1515 C CA . GLY A 1 195 ? -10.802 20.783 2.153 1.00 50.91 195 GLY A CA 1
ATOM 1516 C C . GLY A 1 195 ? -9.731 21.870 2.285 1.00 50.91 195 GLY A C 1
ATOM 1517 O O . GLY A 1 195 ? -8.801 21.715 3.062 1.00 50.91 195 GLY A O 1
ATOM 1518 N N . GLY A 1 196 ? -9.849 22.954 1.515 1.00 46.56 196 GLY A N 1
ATOM 1519 C CA . GLY A 1 196 ? -8.931 24.097 1.572 1.00 46.56 196 GLY A CA 1
ATOM 1520 C C . GLY A 1 196 ? -9.136 25.168 0.498 1.00 46.56 196 GLY A C 1
ATOM 1521 O O . GLY A 1 196 ? -8.704 26.302 0.683 1.00 46.56 196 GLY A O 1
ATOM 1522 N N . VAL A 1 197 ? -9.844 24.881 -0.599 1.00 40.09 197 VAL A N 1
ATOM 1523 C CA . VAL A 1 197 ? -10.149 25.912 -1.603 1.00 40.09 197 VAL A CA 1
ATOM 1524 C C . VAL A 1 197 ? -11.585 26.368 -1.412 1.00 40.09 197 VAL A C 1
ATOM 1526 O O . VAL A 1 197 ? -12.529 25.779 -1.939 1.00 40.09 197 VAL A O 1
ATOM 1529 N N . GLY A 1 198 ? -11.759 27.443 -0.639 1.00 36.12 198 GLY A N 1
ATOM 1530 C CA . GLY A 1 198 ? -13.012 28.185 -0.632 1.00 36.12 198 GLY A CA 1
ATOM 1531 C C . GLY A 1 198 ? -13.439 28.449 -2.075 1.00 36.12 198 GLY A C 1
ATOM 1532 O O . GLY A 1 198 ? -12.639 28.927 -2.881 1.00 36.12 198 GLY A O 1
ATOM 1533 N N . ARG A 1 199 ? -14.689 28.112 -2.415 1.00 38.41 199 ARG A N 1
ATOM 1534 C CA . ARG A 1 199 ? -15.305 28.474 -3.696 1.00 38.41 199 ARG A CA 1
ATOM 1535 C C . ARG A 1 199 ? -15.225 29.995 -3.853 1.00 38.41 199 ARG A C 1
ATOM 1537 O O . ARG A 1 199 ? -16.150 30.708 -3.465 1.00 38.41 199 ARG A O 1
ATOM 1544 N N . LYS A 1 200 ? -14.152 30.523 -4.445 1.00 36.78 200 LYS A N 1
ATOM 1545 C CA . LYS A 1 200 ? -14.189 31.858 -5.034 1.00 36.78 200 LYS A CA 1
ATOM 1546 C C . LYS A 1 200 ? -15.161 31.750 -6.198 1.00 36.78 200 LYS A C 1
ATOM 1548 O O . LYS A 1 200 ? -14.818 31.252 -7.265 1.00 36.78 200 LYS A O 1
ATOM 1553 N N . ARG A 1 201 ? -16.409 32.172 -5.963 1.00 36.25 201 ARG A N 1
ATOM 1554 C CA . ARG A 1 201 ? -17.337 32.510 -7.041 1.00 36.25 201 ARG A CA 1
ATOM 1555 C C . ARG A 1 201 ? -16.592 33.487 -7.942 1.00 36.25 201 ARG A C 1
ATOM 1557 O O . ARG A 1 201 ? -16.333 34.617 -7.535 1.00 36.25 201 ARG A O 1
ATOM 1564 N N . ILE A 1 202 ? -16.235 33.043 -9.140 1.00 39.47 202 ILE A N 1
ATOM 1565 C CA . ILE A 1 202 ? -15.846 33.944 -10.215 1.00 39.47 202 ILE A CA 1
ATOM 1566 C C . ILE A 1 202 ? -17.097 34.783 -10.474 1.00 39.47 202 ILE A C 1
ATOM 1568 O O . ILE A 1 202 ? -18.078 34.295 -11.034 1.00 39.47 202 ILE A O 1
ATOM 1572 N N . ARG A 1 203 ? -17.119 36.021 -9.969 1.00 38.28 203 ARG A N 1
ATOM 1573 C CA . ARG A 1 203 ? -18.090 37.008 -10.433 1.00 38.28 203 ARG A CA 1
ATOM 1574 C C . ARG A 1 203 ? -17.741 37.250 -11.894 1.00 38.28 203 ARG A C 1
ATOM 1576 O O . ARG A 1 203 ? -16.696 37.827 -12.176 1.00 38.28 203 ARG A O 1
ATOM 1583 N N . GLN A 1 204 ? -18.592 36.778 -12.800 1.00 41.47 204 GLN A N 1
ATOM 1584 C CA . GLN A 1 204 ? -18.600 37.269 -14.169 1.00 41.47 204 GLN A CA 1
ATOM 1585 C C . GLN A 1 204 ? -18.819 38.784 -14.088 1.00 41.47 204 GLN A C 1
ATOM 1587 O O . GLN A 1 204 ? -19.902 39.241 -13.723 1.00 41.47 204 GLN A O 1
ATOM 1592 N N . GLN A 1 205 ? -17.770 39.565 -14.339 1.00 38.81 205 GLN A N 1
ATOM 1593 C CA . GLN A 1 205 ? -17.949 40.957 -14.715 1.00 38.81 205 GLN A CA 1
ATOM 1594 C C . GLN A 1 205 ? -18.490 40.932 -16.141 1.00 38.81 205 GLN A C 1
ATOM 1596 O O . GLN A 1 205 ? -17.773 40.596 -17.079 1.00 38.81 205 GLN A O 1
ATOM 1601 N N . GLY A 1 206 ? -19.785 41.210 -16.280 1.00 37.38 206 GLY A N 1
ATOM 1602 C CA . GLY A 1 206 ? -20.363 41.531 -17.573 1.00 37.38 206 GLY A CA 1
ATOM 1603 C C . GLY A 1 206 ? -19.721 42.817 -18.078 1.00 37.38 206 GLY A C 1
ATOM 1604 O O . GLY A 1 206 ? -19.834 43.861 -17.436 1.00 37.38 206 GLY A O 1
ATOM 1605 N N . HIS A 1 207 ? -19.032 42.736 -19.211 1.00 41.38 207 HIS A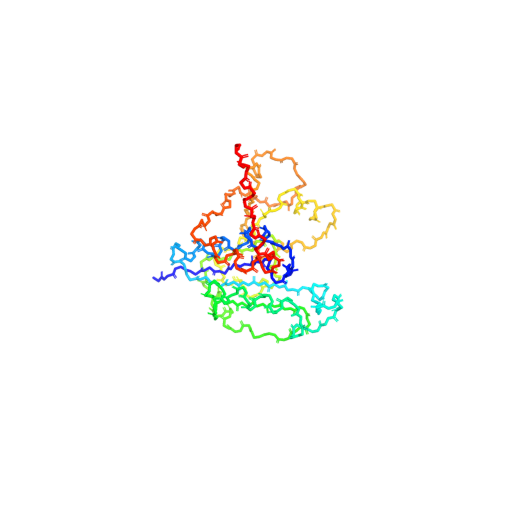 N 1
ATOM 1606 C CA . HIS A 1 207 ? -18.769 43.908 -20.028 1.00 41.38 207 HIS A CA 1
ATOM 1607 C C . HIS A 1 207 ? -20.077 44.271 -20.727 1.00 41.38 207 HIS A C 1
ATOM 1609 O O . HIS A 1 207 ? -20.533 43.563 -21.623 1.00 41.38 207 HIS A O 1
ATOM 1615 N N . GLY A 1 208 ? -20.711 45.330 -20.223 1.00 41.56 208 GLY A N 1
ATOM 1616 C CA . GLY A 1 208 ? -21.753 46.045 -20.942 1.00 41.56 208 GLY A CA 1
ATOM 1617 C C . GLY A 1 208 ? -21.142 46.747 -22.150 1.00 41.56 208 GLY A C 1
ATOM 1618 O O . GLY A 1 208 ? -20.046 47.302 -22.051 1.00 41.56 208 GLY A O 1
ATOM 1619 N N . VAL A 1 209 ? -21.863 46.623 -23.260 1.00 42.31 209 VAL A N 1
ATOM 1620 C CA . VAL A 1 209 ? -21.684 47.305 -24.548 1.00 42.31 209 VAL A CA 1
ATOM 1621 C C . VAL A 1 209 ? -21.787 48.816 -24.377 1.00 42.31 209 VAL A C 1
ATOM 1623 O O . VAL A 1 209 ? -22.640 49.243 -23.565 1.00 42.31 209 VAL A O 1
#

Secondary structure (DSSP, 8-state):
---EEEEE--STT--SS-HHHHHHHHHHHHHHHHTT-EEEEEEEE-GGG-B-TTS-B--GGG-HHHHHHHHHHHHTT-TTSEEEEETT-----HHHHHHHTT-SEEEEETT----GGGTTT-SEEEEEESSTTHHHHHHHTS------TT-SEEEES-TTTTTT------SS-EEE-PPP--GGGHHHHHHHH-TT-------------

pLDDT: mean 90.19, std 15.21, range [36.12, 98.75]

Foldseek 3Di:
DAAEEEEEADFLLCLAPCLVRCVLRVLVQVVSVVVRHQYAYEFEEEQQSFAAPVRHRDDNVRGSSVVLVVLLCVLVVNPPRYDYHYPPDDGDLVVLLVRLQCHQYYENEQVRDQCLVSNLNHPAYEDEDAPPQVLLCCCAVVVHPSVPPSGPYYEYCPCCQLPDDDHRDPVHNYHYDHRGDDPVCVVSSCVSHVVPDDPPPPPPPDDDD

Sequence (209 aa):
MKKRAVVGVGLAGFPENAAGNSWAFLQWGLGLRDLGWDVWLVESLQKKEIFNPAGQPCGLSESVNLAHWKKLLHEIGWEGRATLLAEGETIEERDLREFAQGADLFLNLSGHFKRPDLVQGAASRVYVDLDPVFTQIWAKVYQSPMNFAGHNAFWSVGLSMGRGAVVPDTGHAWKPVLPPVCVDHRDALVRICGGGVGRKRIRQQGHGV